Protein AF-A0AAI8V9E6-F1 (afdb_monomer_lite)

Foldseek 3Di:
DPPVLVVQLVVLCVVDPVSVVVPPWDKDWDDPNCCVPPVVVDPDDQATAIATDVVLVVDVVSVVSSLVSSQVSCVVVVHPSVRYDPCVPPLLNLLLVLLVCCQVPNDVVSLVSNLVSLVVVCVVPVDAAEPVNSQPRQPVVDNDGSNVSLVSSQVVNCVPPVWGSYFHWDQDPVVRFIWTAIPVRDIDTD

Sequence (190 aa):
MTQTAFSALDAKVSKSELLMSVAPLRLMCAGGCVAVMYMNVRGSTEDVDILVDPNVDTAPEYQTAFAQAIRAVSESQKLQTDWMNDELKGMEWSLECKLRRIESARRQLDIDDATALVHHNMQSTGQPLGVQYLQALNFNGFETPISRAIATVKRQYERQYGQVGIADIEWDEQARTYRYNALDGTVCYV

Radius of gyration: 20.01 Å; chains: 1; bounding box: 49×39×52 Å

Organism: NCBI:txid933095

Structure (mmCIF, N/CA/C/O backbone):
data_AF-A0AAI8V9E6-F1
#
_entry.id   AF-A0AAI8V9E6-F1
#
loop_
_atom_site.group_PDB
_atom_site.id
_atom_site.type_symbol
_atom_site.label_atom_id
_atom_site.label_alt_id
_atom_site.label_comp_id
_atom_site.label_asym_id
_atom_site.label_entity_id
_atom_site.label_seq_id
_atom_site.pdbx_PDB_ins_code
_atom_site.Cartn_x
_atom_site.Cartn_y
_atom_site.Cartn_z
_atom_site.occupancy
_atom_site.B_iso_or_equiv
_atom_site.auth_seq_id
_atom_site.auth_comp_id
_atom_site.auth_asym_id
_atom_site.auth_atom_id
_atom_site.pdbx_PDB_model_num
ATOM 1 N N . MET A 1 1 ? -5.564 -1.616 24.986 1.00 62.84 1 MET A N 1
ATOM 2 C CA . MET A 1 1 ? -5.734 -0.494 24.035 1.00 62.84 1 MET A CA 1
ATOM 3 C C . MET A 1 1 ? -7.048 -0.621 23.270 1.00 62.84 1 MET A C 1
ATOM 5 O O . MET A 1 1 ? -7.884 0.265 23.367 1.00 62.84 1 MET A O 1
ATOM 9 N N . THR A 1 2 ? -7.253 -1.737 22.572 1.00 66.94 2 THR A N 1
ATOM 10 C CA . THR A 1 2 ? -8.304 -1.948 21.564 1.00 66.94 2 THR A CA 1
ATOM 11 C C . THR A 1 2 ? -9.719 -1.550 21.988 1.00 66.94 2 THR A C 1
ATOM 13 O O . THR A 1 2 ? -10.312 -0.699 21.336 1.00 66.94 2 THR A O 1
ATOM 16 N N . GLN A 1 3 ? -10.267 -2.076 23.088 1.00 75.50 3 GLN A N 1
ATOM 17 C CA . GLN A 1 3 ? -11.685 -1.835 23.411 1.00 75.50 3 GLN A CA 1
ATOM 18 C C . GLN A 1 3 ? -12.013 -0.362 23.718 1.00 75.50 3 GLN A C 1
ATOM 20 O O . GLN A 1 3 ? -13.040 0.149 23.279 1.00 75.50 3 GLN A O 1
ATOM 25 N N . THR A 1 4 ? -11.120 0.353 24.405 1.00 86.00 4 THR A N 1
ATOM 26 C CA . THR A 1 4 ? -11.284 1.791 24.684 1.00 86.00 4 THR A CA 1
ATOM 27 C C . THR A 1 4 ? -11.149 2.639 23.417 1.00 86.00 4 THR A C 1
ATOM 29 O O . THR A 1 4 ? -11.846 3.646 23.274 1.00 86.00 4 THR A O 1
ATOM 32 N N . ALA A 1 5 ? -10.278 2.239 22.488 1.00 88.94 5 ALA A N 1
ATOM 33 C CA . ALA A 1 5 ? -10.080 2.940 21.223 1.00 88.94 5 ALA A CA 1
ATOM 34 C C . ALA A 1 5 ? -11.296 2.784 20.291 1.00 88.94 5 ALA A C 1
ATOM 36 O O . ALA A 1 5 ? -11.795 3.782 19.774 1.00 88.94 5 ALA A O 1
ATOM 37 N N . PHE A 1 6 ? -11.852 1.570 20.165 1.00 91.25 6 PHE A N 1
ATOM 38 C CA . PHE A 1 6 ? -13.070 1.327 19.380 1.00 91.25 6 PHE A CA 1
ATOM 39 C C . PHE A 1 6 ? -14.285 2.093 19.916 1.00 91.25 6 PHE A C 1
ATOM 41 O O . PHE A 1 6 ? -14.998 2.715 19.134 1.00 91.25 6 PHE A O 1
ATOM 48 N N . SER A 1 7 ? -14.492 2.132 21.237 1.00 93.06 7 SER A N 1
ATOM 49 C CA . SER A 1 7 ? -15.591 2.911 21.827 1.00 93.06 7 SER A CA 1
ATOM 50 C C . SER A 1 7 ? -15.455 4.414 21.567 1.00 93.06 7 SER A C 1
ATOM 52 O O . SER A 1 7 ? -16.447 5.108 21.355 1.00 93.06 7 SER A O 1
ATOM 54 N N . ALA A 1 8 ? -14.229 4.944 21.567 1.00 94.31 8 ALA A N 1
ATOM 55 C CA . ALA A 1 8 ? -14.014 6.344 21.216 1.00 94.31 8 ALA A CA 1
ATOM 56 C C . ALA A 1 8 ? -14.223 6.607 19.724 1.00 94.31 8 ALA A C 1
ATOM 5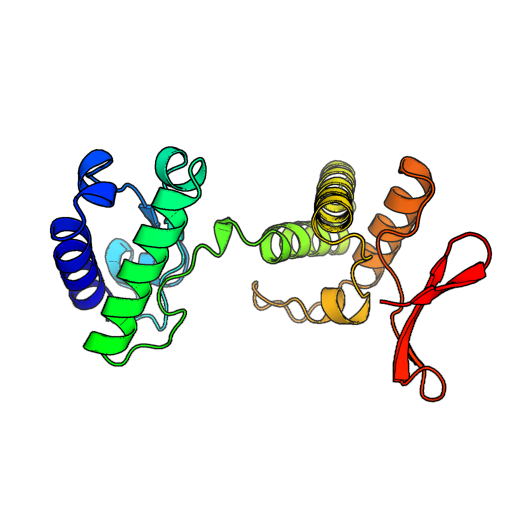8 O O . ALA A 1 8 ? -14.755 7.661 19.381 1.00 94.31 8 ALA A O 1
ATOM 59 N N . LEU A 1 9 ? -13.847 5.666 18.853 1.00 94.69 9 LEU A N 1
ATOM 60 C CA . LEU A 1 9 ? -14.119 5.761 17.422 1.00 94.69 9 LEU A CA 1
ATOM 61 C C . LEU A 1 9 ? -15.625 5.787 17.152 1.00 94.69 9 LEU A C 1
ATOM 63 O O . LEU A 1 9 ? -16.091 6.683 16.455 1.00 94.69 9 LEU A O 1
ATOM 67 N N . ASP A 1 10 ? -16.393 4.901 17.782 1.00 95.25 10 ASP A N 1
ATOM 68 C CA . ASP A 1 10 ? -17.858 4.886 17.702 1.00 95.25 10 ASP A CA 1
ATOM 69 C C . ASP A 1 10 ? -18.475 6.227 18.162 1.00 95.25 10 ASP A C 1
ATOM 71 O O . ASP A 1 10 ? -19.308 6.835 17.480 1.00 95.25 10 ASP A O 1
ATOM 75 N N . ALA A 1 11 ? -17.959 6.796 19.256 1.00 95.62 11 ALA A N 1
ATOM 76 C CA . ALA A 1 11 ? -18.363 8.116 19.744 1.00 95.62 11 ALA A CA 1
ATOM 77 C C . ALA A 1 11 ? -17.985 9.285 18.804 1.00 95.62 11 ALA A C 1
ATOM 79 O O . ALA A 1 11 ? -18.565 10.371 18.908 1.00 95.62 11 ALA A O 1
ATOM 80 N N . LYS A 1 12 ? -16.992 9.117 17.920 1.00 95.50 12 LYS A N 1
ATOM 81 C CA . LYS A 1 12 ? -16.647 10.099 16.876 1.00 95.50 12 LYS A CA 1
ATOM 82 C C . LYS A 1 12 ? -17.515 9.910 15.636 1.00 95.50 12 LYS A C 1
ATOM 84 O O . LYS A 1 12 ? -18.034 10.898 15.123 1.00 95.50 12 LYS A O 1
ATOM 89 N N . VAL A 1 13 ? -17.717 8.665 15.202 1.00 94.56 13 VAL A N 1
ATOM 90 C CA . VAL A 1 13 ? -18.578 8.300 14.066 1.00 94.56 13 VAL A CA 1
ATOM 91 C C . VAL A 1 13 ? -20.006 8.791 14.296 1.00 94.56 13 VAL A C 1
ATOM 93 O O . VAL A 1 13 ? -20.561 9.455 13.427 1.00 94.56 13 VAL A O 1
ATOM 96 N N . SER A 1 14 ? -20.551 8.590 15.498 1.00 95.44 14 SER A N 1
ATOM 97 C CA . SER A 1 14 ? -21.900 9.046 15.877 1.00 95.44 14 SER A CA 1
ATOM 98 C C . SER A 1 14 ? -22.123 10.561 15.805 1.00 95.44 14 SER A C 1
ATOM 100 O O . SER A 1 14 ? -23.266 11.010 15.793 1.00 95.44 14 SER A O 1
ATOM 102 N N . LYS A 1 15 ? -21.054 11.364 15.739 1.00 95.56 15 LYS A N 1
ATOM 103 C CA . LYS A 1 15 ? -21.123 12.828 15.595 1.00 95.56 15 LYS A CA 1
ATOM 104 C C . LYS A 1 15 ? -20.996 13.302 14.148 1.00 95.56 15 LYS A C 1
ATOM 106 O O . LYS A 1 15 ? -21.141 14.494 13.895 1.00 95.56 15 LYS A O 1
ATOM 111 N N . SER A 1 16 ? -20.689 12.404 13.216 1.00 95.19 16 SER A N 1
ATOM 112 C CA . SER A 1 16 ? -20.558 12.715 11.797 1.00 95.19 16 SER A CA 1
ATOM 113 C C . SER A 1 16 ? -21.848 12.348 11.076 1.00 95.19 16 SER A C 1
ATOM 115 O O . SER A 1 16 ? -22.127 11.168 10.883 1.00 95.19 16 SER A O 1
ATOM 117 N N . GLU A 1 17 ? -22.623 13.346 10.642 1.00 94.62 17 GLU A N 1
ATOM 118 C CA . GLU A 1 17 ? -23.831 13.110 9.832 1.00 94.62 17 GLU A CA 1
ATOM 119 C C . GLU A 1 17 ? -23.514 12.276 8.583 1.00 94.62 17 GLU A C 1
ATOM 121 O O . GLU A 1 17 ? -24.255 11.356 8.235 1.00 94.62 17 GLU A O 1
ATOM 126 N N . LEU A 1 18 ? -22.361 12.542 7.958 1.00 94.31 18 LEU A N 1
ATOM 127 C CA . LEU A 1 18 ? -21.908 11.831 6.770 1.00 94.31 18 LEU A CA 1
ATOM 128 C C . LEU A 1 18 ? -21.639 10.347 7.058 1.00 94.31 18 LEU A C 1
ATOM 130 O O . LEU A 1 18 ? -22.154 9.491 6.345 1.00 94.31 18 LEU A O 1
ATOM 134 N N . LEU A 1 19 ? -20.883 10.014 8.110 1.00 94.06 19 LEU A N 1
ATOM 135 C CA . LEU A 1 19 ? -20.609 8.608 8.446 1.00 94.06 19 LEU A CA 1
ATOM 136 C C . LEU A 1 19 ? -21.849 7.896 8.995 1.00 94.06 19 LEU A C 1
ATOM 138 O O . LEU A 1 19 ? -22.020 6.701 8.770 1.00 94.06 19 LEU A O 1
ATOM 142 N N . MET A 1 20 ? -22.744 8.626 9.662 1.00 95.00 20 MET A N 1
ATOM 143 C CA . MET A 1 20 ? -24.022 8.083 10.118 1.00 95.00 20 MET A CA 1
ATOM 144 C C . MET A 1 20 ? -24.949 7.697 8.963 1.00 95.00 20 MET A C 1
ATOM 146 O O . MET A 1 20 ? -25.749 6.779 9.130 1.00 95.00 20 MET A O 1
ATOM 150 N N . SER A 1 21 ? -24.809 8.315 7.784 1.00 94.00 21 SER A N 1
ATOM 151 C CA . SER A 1 21 ? -25.566 7.917 6.586 1.00 94.00 21 SER A CA 1
ATOM 152 C C . SER A 1 21 ? -25.228 6.506 6.082 1.00 94.00 21 SER A C 1
ATOM 154 O O . SER A 1 21 ? -26.046 5.887 5.404 1.00 94.00 21 SER A O 1
ATOM 156 N N . VAL A 1 22 ? -24.055 5.982 6.455 1.00 91.50 22 VAL A N 1
ATOM 157 C CA . VAL A 1 22 ? -23.558 4.644 6.090 1.00 91.50 22 VAL A CA 1
ATOM 158 C C . VAL A 1 22 ? -23.335 3.743 7.311 1.00 91.50 22 VAL A C 1
ATOM 160 O O . VAL A 1 22 ? -22.764 2.659 7.198 1.00 91.50 22 VAL A O 1
ATOM 163 N N . ALA A 1 23 ? -23.795 4.168 8.490 1.00 91.12 23 ALA A N 1
ATOM 164 C CA . ALA A 1 23 ? -23.703 3.374 9.706 1.00 91.12 23 ALA A CA 1
ATOM 165 C C . ALA A 1 23 ? -24.683 2.175 9.683 1.00 91.12 23 ALA A C 1
ATOM 167 O O . ALA A 1 23 ? -25.769 2.267 9.105 1.00 91.12 23 ALA A O 1
ATOM 168 N N . PRO A 1 24 ? -24.353 1.054 10.357 1.00 92.00 24 PRO A N 1
ATOM 169 C CA . PRO A 1 24 ? -23.097 0.794 11.063 1.00 92.00 24 PRO A CA 1
ATOM 170 C C . PRO A 1 24 ? -21.929 0.542 10.096 1.00 92.00 24 PRO A C 1
ATOM 172 O O . PRO A 1 24 ? -22.063 -0.234 9.150 1.00 92.00 24 PRO A O 1
ATOM 175 N N . LEU A 1 25 ? -20.769 1.150 10.378 1.00 90.00 25 LEU A N 1
ATOM 176 C CA . LEU A 1 25 ? -19.542 0.892 9.621 1.00 90.00 25 LEU A CA 1
ATOM 177 C C . LEU A 1 25 ? -19.072 -0.539 9.896 1.00 90.00 25 LEU A C 1
ATOM 179 O O . LEU A 1 25 ? -18.877 -0.922 11.052 1.00 90.00 25 LEU A O 1
ATOM 183 N N . ARG A 1 26 ? -18.880 -1.335 8.842 1.00 89.50 26 ARG A N 1
ATOM 184 C CA . ARG A 1 26 ? -18.353 -2.698 8.961 1.00 89.50 26 ARG A CA 1
ATOM 185 C C . ARG A 1 26 ? -16.860 -2.694 8.681 1.00 89.50 26 ARG A C 1
ATOM 187 O O . ARG A 1 26 ? -16.423 -2.233 7.636 1.00 89.50 26 ARG A O 1
ATOM 194 N N . LEU A 1 27 ? -16.083 -3.227 9.615 1.00 88.38 27 LEU A N 1
ATOM 195 C CA . LEU A 1 27 ? -14.635 -3.350 9.490 1.00 88.38 27 LEU A CA 1
ATOM 196 C C . LEU A 1 27 ? -14.254 -4.811 9.705 1.00 88.38 27 LEU A C 1
ATOM 198 O O . LEU A 1 27 ? -14.777 -5.460 10.614 1.00 88.38 27 LEU A O 1
ATOM 202 N N . MET A 1 28 ? -13.322 -5.319 8.907 1.00 87.25 28 MET A N 1
ATOM 203 C CA . MET A 1 28 ? -12.671 -6.595 9.190 1.00 87.25 28 MET A CA 1
ATOM 204 C C . MET A 1 28 ? -11.322 -6.310 9.836 1.00 87.25 28 MET A C 1
ATOM 206 O O . MET A 1 28 ? -10.448 -5.751 9.191 1.00 87.25 28 MET A O 1
ATOM 210 N N . CYS A 1 29 ? -11.158 -6.674 11.106 1.00 87.94 29 CYS A N 1
ATOM 211 C CA . CYS A 1 29 ? -9.870 -6.555 11.785 1.00 87.94 29 CYS A CA 1
ATOM 212 C C . CYS A 1 29 ? -8.960 -7.736 11.430 1.00 87.94 29 CYS A C 1
ATOM 214 O O . CYS A 1 29 ? -9.419 -8.881 11.383 1.00 87.94 29 CYS A O 1
ATOM 216 N N . ALA A 1 30 ? -7.673 -7.465 11.260 1.00 85.44 30 ALA A N 1
ATOM 217 C CA . ALA A 1 30 ? -6.624 -8.452 11.056 1.00 85.44 30 ALA A CA 1
ATOM 218 C C . ALA A 1 30 ? -5.507 -8.291 12.106 1.00 85.44 30 ALA A C 1
ATOM 220 O O . ALA A 1 30 ? -5.649 -7.550 13.081 1.00 85.44 30 ALA A O 1
ATOM 221 N N . GLY A 1 31 ? -4.441 -9.081 11.966 1.00 82.38 31 GLY A N 1
ATOM 222 C CA . GLY A 1 31 ? -3.219 -8.912 12.750 1.00 82.38 31 GLY A CA 1
ATOM 223 C C . GLY A 1 31 ? -3.391 -9.039 14.268 1.00 82.38 31 GLY A C 1
ATOM 224 O O . GLY A 1 31 ? -4.136 -9.884 14.787 1.00 82.38 31 GLY A O 1
ATOM 225 N N . GLY A 1 32 ? -2.659 -8.199 15.003 1.00 85.25 32 GLY A N 1
ATOM 226 C CA . GLY A 1 32 ? -2.571 -8.246 16.466 1.00 85.25 32 GLY A CA 1
ATOM 227 C C . GLY A 1 32 ? -3.909 -8.021 17.179 1.00 85.25 32 GLY A C 1
ATOM 228 O O . GLY A 1 32 ? -4.126 -8.545 18.277 1.00 85.25 32 GLY A O 1
ATOM 229 N N . CYS A 1 33 ? -4.831 -7.314 16.529 1.00 88.31 33 CYS A N 1
ATOM 230 C CA . CYS A 1 33 ? -6.193 -7.076 16.989 1.00 88.31 33 CYS A CA 1
ATOM 231 C C . CYS A 1 33 ? -6.969 -8.390 17.229 1.00 88.31 33 CYS A C 1
ATOM 233 O O . CYS A 1 33 ? -7.602 -8.564 18.277 1.00 88.31 33 CYS A O 1
ATOM 235 N N . VAL A 1 34 ? -6.837 -9.363 16.316 1.00 86.94 34 VAL A N 1
ATOM 236 C CA . VAL A 1 34 ? -7.463 -10.696 16.424 1.00 86.94 34 VAL A CA 1
ATOM 237 C C . VAL A 1 34 ? -6.860 -11.499 17.581 1.00 86.94 34 VAL A C 1
ATOM 239 O O . VAL A 1 34 ? -7.591 -12.137 18.345 1.00 86.94 34 VAL A O 1
ATOM 242 N N . ALA A 1 35 ? -5.535 -11.433 17.754 1.00 86.06 35 ALA A N 1
ATOM 243 C CA . ALA A 1 35 ? -4.831 -12.135 18.828 1.00 86.06 35 ALA A CA 1
ATOM 244 C C . ALA A 1 35 ? -5.275 -11.673 20.228 1.00 86.06 35 ALA A C 1
ATOM 246 O O . ALA A 1 35 ? -5.357 -12.488 21.148 1.00 86.06 35 ALA A O 1
ATOM 247 N N . VAL A 1 36 ? -5.582 -10.379 20.382 1.00 88.00 36 VAL A N 1
ATOM 248 C CA . VAL A 1 36 ? -6.063 -9.788 21.641 1.00 88.00 36 VAL A CA 1
ATOM 249 C C . VAL A 1 36 ? -7.546 -10.070 21.862 1.00 88.00 36 VAL A C 1
ATOM 251 O O . VAL A 1 36 ? -7.916 -10.581 22.912 1.00 88.00 36 VAL A O 1
ATOM 254 N N . MET A 1 37 ? -8.407 -9.732 20.895 1.00 85.56 37 MET A N 1
ATOM 255 C CA . MET A 1 37 ? -9.857 -9.733 21.124 1.00 85.56 37 MET A CA 1
ATOM 256 C C . MET A 1 37 ? -10.519 -11.099 20.947 1.00 85.56 37 MET A C 1
ATOM 258 O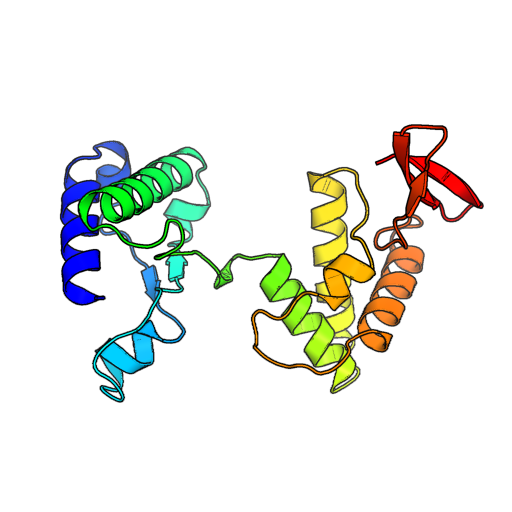 O . MET A 1 37 ? -11.487 -11.388 21.644 1.00 85.56 37 MET A O 1
ATOM 262 N N . TYR A 1 38 ? -10.030 -11.925 20.018 1.00 86.81 38 TYR A N 1
ATOM 263 C CA . TYR A 1 38 ? -10.667 -13.203 19.694 1.00 86.81 38 TYR A CA 1
ATOM 264 C C . TYR A 1 38 ? -9.924 -14.392 20.300 1.00 86.81 38 TYR A C 1
ATOM 266 O O . TYR A 1 38 ? -10.536 -15.262 20.913 1.00 86.81 38 TYR A O 1
ATOM 274 N N . MET A 1 39 ? -8.598 -14.428 20.149 1.00 88.19 39 MET A N 1
ATOM 275 C CA . MET A 1 39 ? -7.791 -15.561 20.620 1.00 88.19 39 MET A CA 1
ATOM 276 C C . MET A 1 39 ? -7.352 -15.424 22.084 1.00 88.19 39 MET A C 1
ATOM 278 O O . MET A 1 39 ? -6.929 -16.411 22.681 1.00 88.19 39 MET A O 1
ATOM 282 N N . ASN A 1 40 ? -7.441 -14.217 22.657 1.00 88.81 40 ASN A N 1
ATOM 283 C CA . ASN A 1 40 ? -7.031 -13.897 24.027 1.00 88.81 40 ASN A CA 1
ATOM 284 C C . ASN A 1 40 ? -5.595 -14.362 24.368 1.00 88.81 40 ASN A C 1
ATOM 286 O O . ASN A 1 40 ? -5.318 -14.833 25.469 1.00 88.81 40 ASN A O 1
ATOM 290 N N . VAL A 1 41 ? -4.674 -14.257 23.403 1.00 86.75 41 VAL A N 1
ATOM 291 C CA . VAL A 1 41 ? -3.276 -14.714 23.545 1.00 86.75 41 VAL A CA 1
ATOM 292 C C . VAL A 1 41 ? -2.437 -13.708 24.338 1.00 86.75 41 VAL A C 1
ATOM 294 O O . VAL A 1 41 ? -1.474 -14.080 25.006 1.00 86.75 41 VAL A O 1
ATOM 297 N N . ARG A 1 42 ? -2.792 -12.420 24.273 1.00 88.31 42 ARG A N 1
ATOM 298 C CA . ARG A 1 42 ? -2.121 -11.312 24.970 1.00 88.31 42 ARG A CA 1
ATOM 299 C C . ARG A 1 42 ? -3.107 -10.178 25.266 1.00 88.31 42 ARG A C 1
ATOM 301 O O . ARG A 1 42 ? -4.129 -10.065 24.600 1.00 88.31 42 ARG A O 1
ATOM 308 N N . GLY A 1 43 ? -2.782 -9.316 26.234 1.00 84.38 43 GLY A N 1
ATOM 309 C CA . GLY A 1 43 ? -3.683 -8.251 26.712 1.00 84.38 43 GLY A CA 1
ATOM 310 C C . GLY A 1 43 ? -3.706 -6.955 25.885 1.00 84.38 43 GLY A C 1
ATOM 311 O O . GLY A 1 43 ? -4.555 -6.093 26.116 1.00 84.38 43 GLY A O 1
ATOM 312 N N . SER A 1 44 ? -2.783 -6.777 24.935 1.00 85.81 44 SER A N 1
ATOM 313 C CA . SER A 1 44 ? -2.701 -5.564 24.112 1.00 85.81 44 SER A CA 1
ATOM 314 C C . SER A 1 44 ? -2.032 -5.801 22.757 1.00 85.81 44 SER A C 1
ATOM 316 O O . SER A 1 44 ? -1.309 -6.776 22.562 1.00 85.81 44 SER A O 1
ATOM 318 N N . THR A 1 45 ? -2.290 -4.879 21.832 1.00 85.00 45 THR A N 1
ATOM 319 C CA . THR A 1 45 ? -1.638 -4.718 20.526 1.00 85.00 45 THR A CA 1
ATOM 320 C C . THR A 1 45 ? -1.282 -3.238 20.371 1.00 85.00 45 THR A C 1
ATOM 322 O O . THR A 1 45 ? -1.866 -2.410 21.082 1.00 85.00 45 THR A O 1
ATOM 325 N N . GLU A 1 46 ? -0.297 -2.935 19.533 1.00 82.56 46 GLU A N 1
ATOM 326 C CA . GLU A 1 46 ? 0.206 -1.570 19.322 1.00 82.56 46 GLU A CA 1
ATOM 327 C C . GLU A 1 46 ? -0.694 -0.785 18.358 1.00 82.56 46 GLU A C 1
ATOM 329 O O . GLU A 1 46 ? -0.960 0.393 18.585 1.00 82.56 46 GLU A O 1
ATOM 334 N N . ASP A 1 47 ? -1.253 -1.484 17.376 1.00 85.44 47 ASP A N 1
ATOM 335 C CA . ASP A 1 47 ? -2.074 -0.989 16.277 1.00 85.44 47 ASP A CA 1
ATOM 336 C C . ASP A 1 47 ? -3.225 -1.956 15.927 1.00 85.44 47 ASP A C 1
ATOM 338 O O . ASP A 1 47 ? -3.387 -3.042 16.509 1.00 85.44 47 ASP A O 1
ATOM 342 N N . VAL A 1 48 ? -4.090 -1.503 15.019 1.00 88.38 48 VAL A N 1
ATOM 343 C CA . VAL A 1 48 ? -5.274 -2.204 14.530 1.00 88.38 48 VAL A CA 1
ATOM 344 C C . VAL A 1 48 ? -5.322 -2.152 13.006 1.00 88.38 48 VAL A C 1
ATOM 346 O O . VAL A 1 48 ? -5.744 -1.154 12.419 1.00 88.38 48 VAL A O 1
ATOM 349 N N . ASP A 1 49 ? -5.011 -3.282 12.390 1.00 86.50 49 ASP A N 1
ATOM 350 C CA . ASP A 1 49 ? -5.099 -3.447 10.941 1.00 86.50 49 ASP A CA 1
ATOM 351 C C . ASP A 1 49 ? -6.542 -3.767 10.566 1.00 86.50 49 ASP A C 1
ATOM 353 O O . ASP A 1 49 ? -7.165 -4.683 11.128 1.00 86.50 49 ASP A O 1
ATOM 357 N N . ILE A 1 50 ? -7.097 -3.005 9.631 1.00 88.06 50 ILE A N 1
ATOM 358 C CA . ILE A 1 50 ? -8.471 -3.171 9.167 1.00 88.06 50 ILE A CA 1
ATOM 359 C C . ILE A 1 50 ? -8.539 -3.355 7.654 1.00 88.06 50 ILE A C 1
ATOM 361 O O . ILE A 1 50 ? -7.642 -2.970 6.918 1.00 88.06 50 ILE A O 1
ATOM 365 N N . LEU A 1 51 ? -9.646 -3.933 7.200 1.00 86.00 51 LEU A N 1
ATOM 366 C CA . LEU A 1 51 ? -10.194 -3.728 5.867 1.00 86.00 51 LEU A CA 1
ATOM 367 C C . LEU A 1 51 ? -11.530 -3.009 6.035 1.00 86.00 51 LEU A C 1
ATOM 369 O O . LEU A 1 51 ? -12.433 -3.511 6.719 1.00 86.00 51 LEU A O 1
ATOM 373 N N . VAL A 1 52 ? -11.635 -1.821 5.448 1.00 84.56 52 VAL A N 1
ATOM 374 C CA . VAL A 1 52 ? -12.839 -0.983 5.531 1.00 84.56 52 VAL A CA 1
ATOM 375 C C . VAL A 1 52 ? -13.940 -1.504 4.597 1.00 84.56 52 VAL A C 1
ATOM 377 O O . VAL A 1 52 ? -13.646 -2.039 3.528 1.00 84.56 52 VAL A O 1
ATOM 380 N N . ASP A 1 53 ? -15.210 -1.329 4.988 1.00 82.19 53 ASP A N 1
ATOM 381 C CA . ASP A 1 53 ? -16.393 -1.627 4.164 1.00 82.19 53 ASP A CA 1
ATOM 382 C C . ASP A 1 53 ? -16.224 -1.079 2.731 1.00 82.19 53 ASP A C 1
ATOM 384 O O . ASP A 1 53 ? -15.965 0.120 2.577 1.00 82.19 53 ASP A O 1
ATOM 388 N N . PRO A 1 54 ? -16.414 -1.898 1.679 1.00 79.06 54 PRO A N 1
ATOM 389 C CA . PRO A 1 54 ? -16.330 -1.434 0.299 1.00 79.06 54 PRO A CA 1
ATOM 390 C C . PRO A 1 54 ? -17.206 -0.213 0.001 1.00 79.06 54 PRO A C 1
ATOM 392 O O . PRO A 1 54 ? -16.803 0.630 -0.785 1.00 79.06 54 PRO A O 1
ATOM 395 N N . ASN A 1 55 ? -18.364 -0.056 0.650 1.00 78.69 55 ASN A N 1
ATOM 396 C CA . ASN A 1 55 ? -19.228 1.109 0.427 1.00 78.69 55 ASN A CA 1
ATOM 397 C C . ASN A 1 55 ? -18.609 2.411 0.960 1.00 78.69 55 ASN A C 1
ATOM 399 O O . ASN A 1 55 ? -18.792 3.473 0.369 1.00 78.69 55 ASN A O 1
ATOM 403 N N . VAL A 1 56 ? -17.859 2.326 2.062 1.00 83.56 56 VAL A N 1
ATOM 404 C CA . VAL A 1 56 ? -17.079 3.446 2.613 1.00 83.56 56 VAL A CA 1
ATOM 405 C C . VAL A 1 56 ? -15.841 3.679 1.751 1.00 83.56 56 VAL A C 1
ATOM 407 O O . VAL A 1 56 ? -15.450 4.819 1.530 1.00 83.56 56 VAL A O 1
ATOM 410 N N . ASP A 1 57 ? -15.247 2.603 1.234 1.00 79.06 57 ASP A N 1
ATOM 411 C CA . ASP A 1 57 ? -14.074 2.675 0.372 1.00 79.06 57 ASP A CA 1
ATOM 412 C C . ASP A 1 57 ? -14.354 3.282 -1.005 1.00 79.06 57 ASP A C 1
ATOM 414 O O . ASP A 1 57 ? -13.518 3.978 -1.562 1.00 79.06 57 ASP A O 1
ATOM 418 N N . THR A 1 58 ? -15.531 3.047 -1.575 1.00 75.75 58 THR A N 1
ATOM 419 C CA . THR A 1 58 ? -15.840 3.513 -2.934 1.00 75.75 58 THR A CA 1
ATOM 420 C C . THR A 1 58 ? -16.102 5.017 -3.040 1.00 75.75 58 THR A C 1
ATOM 422 O O . THR A 1 58 ? -16.181 5.527 -4.156 1.00 75.75 58 THR A O 1
ATOM 425 N N . ALA A 1 59 ? -16.237 5.732 -1.916 1.00 85.56 59 ALA A N 1
ATOM 426 C CA . ALA A 1 59 ? -16.552 7.160 -1.894 1.00 85.56 59 ALA A CA 1
ATOM 427 C C . ALA A 1 59 ? -15.475 7.964 -1.130 1.00 85.56 59 ALA A C 1
ATOM 429 O O . ALA A 1 59 ? -15.337 7.803 0.091 1.00 85.56 59 ALA A O 1
ATOM 430 N N . PRO A 1 60 ? -14.727 8.860 -1.807 1.00 84.81 60 PRO A N 1
ATOM 431 C CA . PRO A 1 60 ? -13.645 9.638 -1.193 1.00 84.81 60 PRO A CA 1
ATOM 432 C C . PRO A 1 60 ? -14.066 10.459 0.035 1.00 84.81 60 PRO A C 1
ATOM 434 O O . PRO A 1 60 ? -13.288 10.646 0.974 1.00 84.81 60 PRO A O 1
ATOM 437 N N . GLU A 1 61 ? -15.302 10.950 0.061 1.00 90.50 61 GLU A N 1
ATOM 438 C CA . GLU A 1 61 ? -15.870 11.703 1.176 1.00 90.50 61 GLU A CA 1
ATOM 439 C C . GLU A 1 61 ? -16.031 10.845 2.440 1.00 90.50 61 GLU A C 1
ATOM 441 O O . GLU A 1 61 ? -15.724 11.313 3.542 1.00 90.50 61 GLU A O 1
ATOM 446 N N . TYR A 1 62 ? -16.430 9.576 2.296 1.00 91.94 62 TYR A N 1
ATOM 447 C CA . TYR A 1 62 ? -16.542 8.642 3.415 1.00 91.94 62 TYR A CA 1
ATOM 448 C C . TYR A 1 62 ? -15.164 8.227 3.920 1.00 91.94 62 TYR A C 1
ATOM 450 O O . TYR A 1 62 ? -14.939 8.251 5.131 1.00 91.94 62 TYR A O 1
ATOM 458 N N . GLN A 1 63 ? -14.220 7.944 3.016 1.00 86.62 63 GLN A N 1
ATOM 459 C CA . GLN A 1 63 ? -12.823 7.687 3.378 1.00 86.62 63 GLN A CA 1
ATOM 460 C C . GLN A 1 63 ? -12.228 8.856 4.177 1.00 86.62 63 GLN A C 1
ATOM 462 O O . GLN A 1 63 ? -11.660 8.656 5.252 1.00 86.62 63 GLN A O 1
ATOM 467 N N . THR A 1 64 ? -12.412 10.087 3.690 1.00 89.50 64 THR A N 1
ATOM 468 C CA . THR A 1 64 ? -11.889 11.301 4.331 1.00 89.50 64 THR A CA 1
ATOM 469 C C . THR A 1 64 ? -12.485 11.493 5.722 1.00 89.50 64 THR A C 1
ATOM 471 O O . THR A 1 64 ? -11.751 11.709 6.689 1.00 89.50 64 THR A O 1
ATOM 474 N N . ALA A 1 65 ? -13.809 11.381 5.855 1.00 93.50 65 ALA A N 1
ATOM 475 C CA . ALA A 1 65 ? -14.474 11.528 7.145 1.00 93.50 65 ALA A CA 1
ATOM 476 C C . ALA A 1 65 ? -14.076 10.419 8.131 1.00 93.50 65 ALA A C 1
ATOM 478 O O . ALA A 1 65 ? -13.901 10.682 9.323 1.00 93.50 65 ALA A O 1
ATOM 479 N N . PHE A 1 66 ? -13.890 9.188 7.651 1.00 92.94 66 PHE A N 1
ATOM 480 C CA . PHE A 1 66 ? -13.475 8.072 8.493 1.00 92.94 66 PHE A CA 1
ATOM 481 C C . PHE A 1 66 ? -12.021 8.223 8.965 1.00 92.94 66 PHE A C 1
ATOM 483 O O . PHE A 1 66 ? -11.750 8.093 10.160 1.00 92.94 66 PHE A O 1
ATOM 490 N N . ALA A 1 67 ? -11.105 8.623 8.079 1.00 90.44 67 ALA A N 1
ATOM 491 C CA . ALA A 1 67 ? -9.723 8.943 8.436 1.00 90.44 67 ALA A CA 1
ATOM 492 C C . ALA A 1 67 ? -9.640 10.087 9.465 1.00 90.44 67 ALA A C 1
ATOM 494 O O . ALA A 1 67 ? -8.863 10.025 10.420 1.00 90.44 67 ALA A O 1
ATOM 495 N N . GLN A 1 68 ? -10.486 11.115 9.331 1.00 92.88 68 GLN A N 1
ATOM 496 C CA . GLN A 1 68 ? -10.598 12.190 10.323 1.00 92.88 68 GLN A CA 1
ATOM 497 C C . GLN A 1 68 ? -11.088 11.676 11.684 1.00 92.88 68 GLN A C 1
ATOM 499 O O . GLN A 1 68 ? -10.571 12.103 12.718 1.00 92.88 68 GLN A O 1
ATOM 504 N N . ALA A 1 69 ? -12.049 10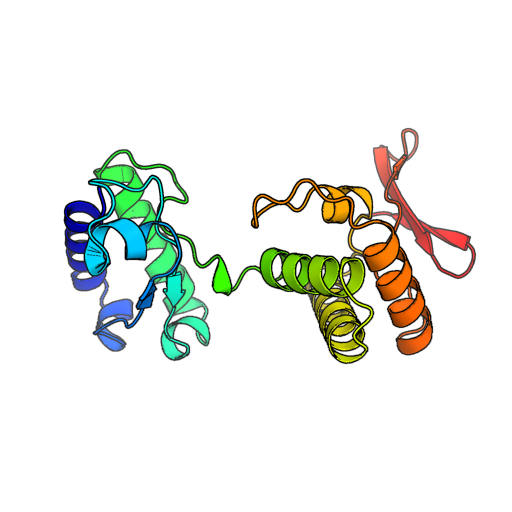.747 11.708 1.00 94.69 69 ALA A N 1
ATOM 505 C CA . ALA A 1 69 ? -12.518 10.132 12.947 1.00 94.69 69 ALA A CA 1
ATOM 506 C C . ALA A 1 69 ? -11.403 9.324 13.637 1.00 94.69 69 ALA A C 1
ATOM 508 O O . ALA A 1 69 ? -11.189 9.500 14.839 1.00 94.69 69 ALA A O 1
ATOM 509 N N . ILE A 1 70 ? -10.645 8.518 12.883 1.00 92.94 70 ILE A N 1
ATOM 510 C CA . ILE A 1 70 ? -9.477 7.765 13.377 1.00 92.94 70 ILE A CA 1
ATOM 511 C C . ILE A 1 70 ? -8.427 8.711 13.974 1.00 92.94 70 ILE A C 1
ATOM 513 O O . ILE A 1 70 ? -7.960 8.500 15.100 1.00 92.94 70 ILE A O 1
ATOM 517 N N . ARG A 1 71 ? -8.098 9.796 13.264 1.00 92.81 71 ARG A N 1
ATOM 518 C CA . ARG A 1 71 ? -7.146 10.811 13.731 1.00 92.81 71 ARG A CA 1
ATOM 519 C C . ARG A 1 71 ? -7.626 11.507 15.005 1.00 92.81 71 ARG A C 1
ATOM 521 O O . ARG A 1 71 ? -6.854 11.678 15.944 1.00 92.81 71 ARG A O 1
ATOM 528 N N . ALA A 1 72 ? -8.913 11.840 15.090 1.00 94.00 72 ALA A N 1
ATOM 529 C CA . ALA A 1 72 ? -9.487 12.457 16.281 1.00 94.00 72 ALA A CA 1
ATOM 530 C C . ALA A 1 72 ? -9.440 11.532 17.513 1.00 94.00 72 ALA A C 1
ATOM 532 O O . ALA A 1 72 ? -9.367 12.023 18.644 1.00 94.00 72 ALA A O 1
ATOM 533 N N . VAL A 1 73 ? -9.497 10.207 17.325 1.00 94.69 73 VAL A N 1
ATOM 534 C CA . VAL A 1 73 ? -9.270 9.236 18.408 1.00 94.69 73 VAL A CA 1
ATOM 535 C C . VAL A 1 73 ? -7.805 9.233 18.822 1.00 94.69 73 VAL A C 1
ATOM 537 O O . VAL A 1 73 ? -7.543 9.358 20.020 1.00 94.69 73 VAL A O 1
ATOM 540 N N . SER A 1 74 ? -6.883 9.173 17.852 1.00 92.31 74 SER A N 1
ATOM 541 C CA . SER A 1 74 ? -5.433 9.228 18.085 1.00 92.31 74 SER A CA 1
ATOM 542 C C . SER A 1 74 ? -5.053 10.418 18.970 1.00 92.31 74 SER A C 1
ATOM 544 O O . SER A 1 74 ? -4.478 10.237 20.044 1.00 92.31 74 SER A O 1
ATOM 546 N N . GLU A 1 75 ? -5.508 11.619 18.602 1.00 92.06 75 GLU A N 1
ATOM 547 C CA . GLU A 1 75 ? -5.274 12.853 19.357 1.00 92.06 75 GLU A CA 1
ATOM 548 C C . GLU A 1 75 ? -5.896 12.800 20.765 1.00 92.06 75 GLU A C 1
ATOM 550 O O . GLU A 1 75 ? -5.264 13.193 21.746 1.00 92.06 75 GLU A O 1
ATOM 555 N N . SER A 1 76 ? -7.120 12.274 20.894 1.00 91.81 76 SER A N 1
ATOM 556 C CA . SER A 1 76 ? -7.826 12.221 22.184 1.00 91.81 76 SER A CA 1
ATOM 557 C C . SER A 1 76 ? -7.255 11.201 23.173 1.00 91.81 76 SER A C 1
ATOM 559 O O . SER A 1 76 ? -7.356 11.402 24.383 1.00 91.81 76 SER A O 1
ATOM 561 N N . GLN A 1 77 ? -6.665 10.113 22.673 1.00 90.81 77 GLN A N 1
ATOM 562 C CA . GLN A 1 77 ? -6.149 9.008 23.485 1.00 90.81 77 GLN A CA 1
ATOM 563 C C . GLN A 1 77 ? -4.619 8.940 23.522 1.00 90.81 77 GLN A C 1
ATOM 565 O O . GLN A 1 77 ? -4.076 8.074 24.206 1.00 90.81 77 GLN A O 1
ATOM 570 N N . LYS A 1 78 ? -3.924 9.868 22.847 1.00 89.44 78 LYS A N 1
ATOM 571 C CA . LYS A 1 78 ? -2.458 9.887 22.703 1.00 89.44 78 LYS A CA 1
ATOM 572 C C . LYS A 1 78 ? -1.913 8.587 22.095 1.00 89.44 78 LYS A C 1
ATOM 574 O O . LYS A 1 78 ? -0.905 8.058 22.559 1.00 89.44 78 LYS A O 1
ATOM 579 N N . LEU A 1 79 ? -2.612 8.060 21.092 1.00 86.81 79 LEU A N 1
ATOM 580 C CA . LEU A 1 79 ? -2.149 6.907 20.318 1.00 86.81 79 LEU A CA 1
ATOM 581 C C . LEU A 1 79 ? -1.211 7.377 19.201 1.00 86.81 79 LEU A C 1
ATOM 583 O O . LEU A 1 79 ? -1.126 8.572 18.915 1.00 86.81 79 LEU A O 1
ATOM 587 N N . GLN A 1 80 ? -0.522 6.440 18.552 1.00 83.00 80 GLN A N 1
ATOM 588 C CA . GLN A 1 80 ? 0.190 6.744 17.311 1.00 83.00 80 GLN A CA 1
ATOM 589 C C . GLN A 1 80 ? -0.806 7.190 16.227 1.00 83.00 80 GLN A C 1
ATOM 591 O O . GLN A 1 80 ? -2.011 6.930 16.318 1.00 83.00 80 GLN A O 1
ATOM 596 N N . THR A 1 81 ? -0.343 7.946 15.236 1.00 81.81 81 THR A N 1
ATOM 597 C CA . THR A 1 81 ? -1.217 8.530 14.200 1.00 81.81 81 THR A CA 1
ATOM 598 C C . THR A 1 81 ? -1.854 7.479 13.292 1.00 81.81 81 THR A C 1
ATOM 600 O O . THR A 1 81 ? -2.926 7.710 12.743 1.00 81.81 81 THR A O 1
ATOM 603 N N . ASP A 1 82 ? -1.209 6.329 13.192 1.00 81.06 82 ASP A N 1
ATOM 604 C CA . ASP A 1 82 ? -1.500 5.148 12.384 1.00 81.06 82 ASP A CA 1
ATOM 605 C C . ASP A 1 82 ? -1.990 3.956 13.226 1.00 81.06 82 ASP A C 1
ATOM 607 O O . ASP A 1 82 ? -2.038 2.829 12.742 1.00 81.06 82 ASP A O 1
ATOM 611 N N . TRP A 1 83 ? -2.437 4.205 14.466 1.00 88.38 83 TRP A N 1
ATOM 612 C CA . TRP A 1 83 ? -2.966 3.176 15.379 1.00 88.38 83 TRP A CA 1
ATOM 613 C C . TRP A 1 83 ? -4.108 2.332 14.792 1.00 88.38 83 TRP A C 1
ATOM 615 O O . TRP A 1 83 ? -4.401 1.258 15.310 1.00 88.38 83 TRP A O 1
ATOM 625 N N . MET A 1 84 ? -4.794 2.842 13.768 1.00 88.62 84 MET A N 1
ATOM 626 C CA . MET A 1 84 ? -5.754 2.101 12.965 1.00 88.62 84 MET A CA 1
ATOM 627 C C . MET A 1 84 ? -5.508 2.432 11.501 1.00 88.62 84 MET A C 1
ATOM 629 O O . MET A 1 84 ? -5.653 3.586 11.090 1.00 88.62 84 MET A O 1
ATOM 633 N N . ASN A 1 85 ? -5.143 1.419 10.729 1.00 82.00 85 ASN A N 1
ATOM 634 C CA . ASN A 1 85 ? -4.712 1.573 9.351 1.00 82.00 85 ASN A CA 1
ATOM 635 C C . ASN A 1 85 ? -5.409 0.527 8.464 1.00 82.00 85 ASN A C 1
ATOM 637 O O . ASN A 1 85 ? -5.737 -0.574 8.905 1.00 82.00 85 ASN A O 1
ATOM 641 N N . ASP A 1 86 ? -5.683 0.889 7.213 1.00 77.12 86 ASP A N 1
ATOM 642 C CA . ASP A 1 86 ? -6.235 -0.038 6.222 1.00 77.12 86 ASP A CA 1
ATOM 643 C C . ASP A 1 86 ? -5.087 -0.779 5.518 1.00 77.12 86 ASP A C 1
ATOM 645 O O . ASP A 1 86 ? -4.906 -0.660 4.305 1.00 77.12 86 ASP A O 1
ATOM 649 N N . GLU A 1 87 ? -4.236 -1.477 6.285 1.00 63.09 87 GLU A N 1
ATOM 650 C CA . GLU A 1 87 ? -3.052 -2.176 5.754 1.00 63.09 87 GLU A CA 1
ATOM 651 C C . GLU A 1 87 ? -3.418 -3.168 4.648 1.00 63.09 87 GLU A C 1
ATOM 653 O O . GLU A 1 87 ? -2.659 -3.376 3.700 1.00 63.09 87 GLU A O 1
ATOM 658 N N . LEU A 1 88 ? -4.626 -3.736 4.722 1.00 54.91 88 LEU A N 1
ATOM 659 C CA . LEU A 1 88 ? -5.138 -4.671 3.727 1.00 54.91 88 LEU A CA 1
ATOM 660 C C . LEU A 1 88 ? -5.417 -4.004 2.369 1.00 54.91 88 LEU A C 1
ATOM 662 O O . LEU A 1 88 ? -5.453 -4.708 1.356 1.00 54.91 88 LEU A O 1
ATOM 666 N N . LYS A 1 89 ? -5.545 -2.670 2.318 1.00 61.72 89 LYS A N 1
ATOM 667 C CA . LYS A 1 89 ? -5.582 -1.876 1.079 1.00 61.72 89 LYS A CA 1
ATOM 668 C C . LYS A 1 89 ? -4.241 -1.332 0.629 1.00 61.72 89 LYS A C 1
ATOM 670 O O . LYS A 1 89 ? -4.176 -0.787 -0.474 1.00 61.72 89 LYS A O 1
ATOM 675 N N . GLY A 1 90 ? -3.176 -1.473 1.415 1.00 69.50 90 GLY A N 1
ATOM 676 C CA . GLY A 1 90 ? -1.850 -1.059 0.983 1.00 69.50 90 GLY A CA 1
ATOM 677 C C . GLY A 1 90 ? -1.511 -1.759 -0.332 1.00 69.50 90 GLY A C 1
ATOM 678 O O . GLY A 1 90 ? -1.229 -2.958 -0.352 1.00 69.50 90 GLY A O 1
ATOM 679 N N . MET A 1 91 ? -1.536 -1.032 -1.454 1.00 73.69 91 MET A N 1
ATOM 680 C CA . MET A 1 91 ? -1.021 -1.555 -2.723 1.00 73.69 91 MET A CA 1
ATOM 681 C C . MET A 1 91 ? 0.408 -2.067 -2.539 1.00 73.69 91 MET A C 1
ATOM 683 O O . MET A 1 91 ? 0.794 -3.060 -3.145 1.00 73.69 91 MET A O 1
ATOM 687 N N . GLU A 1 92 ? 1.151 -1.404 -1.657 1.00 82.62 92 GLU A N 1
ATOM 688 C CA . GLU A 1 92 ? 2.495 -1.742 -1.213 1.00 82.62 92 GLU A CA 1
ATOM 689 C C . GLU A 1 92 ? 2.522 -3.089 -0.473 1.00 82.62 92 GLU A C 1
ATOM 691 O O . GLU A 1 92 ? 3.291 -3.965 -0.861 1.00 82.62 92 GLU A O 1
ATOM 696 N N . TRP A 1 93 ? 1.621 -3.320 0.494 1.00 83.19 93 TRP A N 1
ATOM 697 C CA . TRP A 1 93 ? 1.454 -4.618 1.167 1.00 83.19 93 TRP A CA 1
ATOM 698 C C . TRP A 1 93 ? 1.109 -5.732 0.174 1.00 83.19 93 TRP A C 1
ATOM 700 O O . TRP A 1 93 ? 1.728 -6.801 0.160 1.00 83.19 93 TRP A O 1
ATOM 710 N N . SER A 1 94 ? 0.118 -5.483 -0.688 1.00 85.44 94 SER A N 1
ATOM 711 C CA . SER A 1 94 ? -0.315 -6.445 -1.702 1.00 85.44 94 SER A CA 1
ATOM 712 C C . SER A 1 94 ? 0.834 -6.787 -2.645 1.00 85.44 94 SER A C 1
ATOM 714 O O . SER A 1 94 ? 1.095 -7.966 -2.889 1.00 85.44 94 SER A O 1
ATOM 716 N N . LEU A 1 95 ? 1.563 -5.777 -3.121 1.00 90.50 95 LEU A N 1
ATOM 717 C CA . LEU A 1 95 ? 2.726 -5.948 -3.979 1.00 90.50 95 LEU A CA 1
ATOM 718 C C . LEU A 1 95 ? 3.839 -6.714 -3.257 1.00 90.50 95 LEU A C 1
ATOM 720 O O . LEU A 1 95 ? 4.361 -7.673 -3.823 1.00 90.50 95 LEU A O 1
ATOM 724 N N . GLU A 1 96 ? 4.149 -6.378 -2.002 1.00 90.94 96 GLU A N 1
ATOM 725 C CA . GLU A 1 96 ? 5.122 -7.104 -1.180 1.00 90.94 96 GLU A CA 1
ATOM 726 C C . GLU A 1 96 ? 4.743 -8.585 -1.065 1.00 90.94 96 GLU A C 1
ATOM 728 O O . GLU A 1 96 ? 5.560 -9.464 -1.348 1.00 90.94 96 GLU A O 1
ATOM 733 N N . CYS A 1 97 ? 3.489 -8.887 -0.723 1.00 88.38 97 CYS A N 1
ATOM 734 C CA . CYS A 1 97 ? 2.981 -10.254 -0.639 1.00 88.38 97 CYS A CA 1
ATOM 735 C C . CYS A 1 97 ? 3.185 -11.029 -1.946 1.00 88.38 97 CYS A C 1
ATOM 737 O O . CYS A 1 97 ? 3.607 -12.190 -1.916 1.00 88.38 97 CYS A O 1
ATOM 739 N N . LYS A 1 98 ? 2.903 -10.408 -3.099 1.00 91.69 98 LYS A N 1
ATOM 740 C CA . LYS A 1 98 ? 3.134 -11.035 -4.409 1.00 91.69 98 LYS A CA 1
ATOM 741 C C . LYS A 1 98 ? 4.617 -11.250 -4.664 1.00 91.69 98 LYS A C 1
ATOM 743 O O . LYS A 1 98 ? 5.006 -12.363 -5.011 1.00 91.69 98 LYS A O 1
ATOM 748 N N . LEU A 1 99 ? 5.458 -10.249 -4.413 1.00 93.62 99 LEU A N 1
ATOM 749 C CA . LEU A 1 99 ? 6.905 -10.356 -4.592 1.00 93.62 99 LEU A CA 1
ATOM 750 C C . LEU A 1 99 ? 7.504 -11.469 -3.721 1.00 93.62 99 LEU A C 1
ATOM 752 O O . LEU A 1 99 ? 8.263 -12.295 -4.225 1.00 93.62 99 LEU A O 1
ATOM 756 N N . ARG A 1 100 ? 7.098 -11.589 -2.454 1.00 90.88 100 ARG A N 1
ATOM 757 C CA . ARG A 1 100 ? 7.539 -12.681 -1.568 1.00 90.88 100 ARG A CA 1
ATOM 758 C C . ARG A 1 100 ? 7.075 -14.055 -2.037 1.00 90.88 100 ARG A C 1
ATOM 760 O O . ARG A 1 100 ? 7.820 -15.034 -1.944 1.00 90.88 100 ARG A O 1
ATOM 767 N N . ARG A 1 101 ? 5.855 -14.154 -2.566 1.00 88.62 101 ARG A N 1
ATOM 768 C CA . ARG A 1 101 ? 5.355 -15.405 -3.151 1.00 88.62 101 ARG A CA 1
ATOM 769 C C . ARG A 1 101 ? 6.140 -15.784 -4.396 1.00 88.62 101 ARG A C 1
ATOM 771 O O . ARG A 1 101 ? 6.562 -16.926 -4.471 1.00 88.62 101 ARG A O 1
ATOM 778 N N . ILE A 1 102 ? 6.426 -14.841 -5.295 1.00 93.31 102 ILE A N 1
ATOM 779 C CA . ILE A 1 102 ? 7.281 -15.065 -6.475 1.00 93.31 102 ILE A CA 1
ATOM 780 C C . ILE A 1 102 ? 8.688 -15.508 -6.053 1.00 93.31 102 ILE A C 1
ATOM 782 O O . ILE A 1 102 ? 9.276 -16.394 -6.680 1.00 93.31 102 ILE A O 1
ATOM 786 N N . GLU A 1 103 ? 9.230 -14.897 -4.995 1.00 92.06 103 GLU A N 1
ATOM 787 C CA . GLU A 1 103 ? 10.559 -15.212 -4.478 1.00 92.06 103 GLU A CA 1
ATOM 788 C C . GLU A 1 103 ? 10.622 -16.610 -3.854 1.00 92.06 103 GLU A C 1
ATOM 790 O O . GLU A 1 103 ? 11.586 -17.335 -4.069 1.00 92.06 103 GLU A O 1
ATOM 795 N N . SER A 1 104 ? 9.590 -17.035 -3.131 1.00 87.69 104 SER A N 1
ATOM 796 C CA . SER A 1 104 ? 9.530 -18.389 -2.563 1.00 87.69 104 SER A CA 1
ATOM 797 C C . SER A 1 104 ? 9.183 -19.456 -3.608 1.00 87.69 104 SER A C 1
ATOM 799 O O . SER A 1 104 ? 9.770 -20.538 -3.610 1.00 87.69 104 SER A O 1
ATOM 801 N N . ALA A 1 105 ? 8.272 -19.156 -4.534 1.00 84.81 105 ALA A N 1
ATOM 802 C CA . ALA A 1 105 ? 7.836 -20.052 -5.596 1.00 84.81 105 ALA A CA 1
ATOM 803 C C . ALA A 1 105 ? 7.408 -19.262 -6.842 1.00 84.81 105 ALA A C 1
ATOM 805 O O . ALA A 1 105 ? 6.529 -18.406 -6.801 1.00 84.81 105 ALA A O 1
ATOM 806 N N . ARG A 1 106 ? 7.973 -19.595 -8.006 1.00 73.69 106 ARG A N 1
ATOM 807 C CA . ARG A 1 106 ? 7.619 -18.933 -9.272 1.00 73.69 106 ARG A CA 1
ATOM 808 C C . ARG A 1 106 ? 6.195 -19.286 -9.709 1.00 73.69 106 ARG A C 1
ATOM 810 O O . ARG A 1 106 ? 5.983 -20.271 -10.412 1.00 73.69 106 ARG A O 1
ATOM 817 N N . ARG A 1 107 ? 5.228 -18.462 -9.314 1.00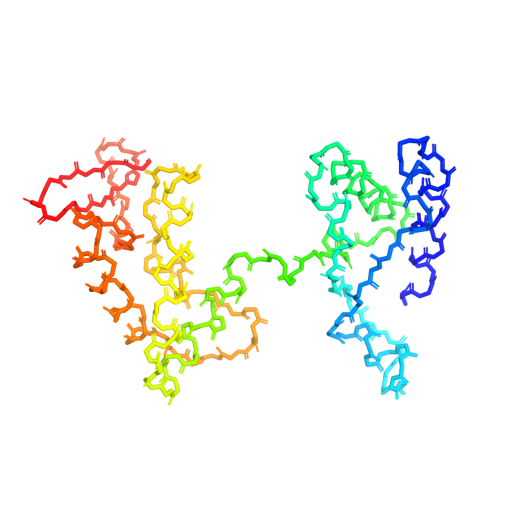 82.31 107 ARG A N 1
ATOM 818 C CA . ARG A 1 107 ? 3.815 -18.568 -9.690 1.00 82.31 107 ARG A CA 1
ATOM 819 C C . ARG A 1 107 ? 3.475 -17.478 -10.700 1.00 82.31 107 ARG A C 1
ATOM 821 O O . ARG A 1 107 ? 3.550 -16.303 -10.364 1.00 82.31 107 ARG A O 1
ATOM 828 N N . GLN A 1 108 ? 3.078 -17.867 -11.915 1.00 89.62 108 GLN A N 1
ATOM 829 C CA . GLN A 1 108 ? 2.745 -16.909 -12.979 1.00 89.62 108 GLN A CA 1
ATOM 830 C C . GLN A 1 108 ? 1.640 -15.930 -12.552 1.00 89.62 108 GLN A C 1
ATOM 832 O O . GLN A 1 108 ? 1.790 -14.738 -12.763 1.00 89.62 108 GLN A O 1
ATOM 837 N N . LEU A 1 109 ? 0.610 -16.413 -11.845 1.00 86.06 109 LEU A N 1
ATOM 838 C CA . LEU A 1 109 ? -0.463 -15.562 -11.313 1.00 86.06 109 LEU A CA 1
ATOM 839 C C . LEU A 1 109 ? 0.057 -14.441 -10.401 1.00 86.06 109 LEU A C 1
ATOM 841 O O . LEU A 1 109 ? -0.394 -13.310 -10.511 1.00 86.06 109 LEU A O 1
ATOM 845 N N . ASP A 1 110 ? 1.021 -14.730 -9.519 1.00 91.00 110 ASP A N 1
ATOM 846 C CA . ASP A 1 110 ? 1.566 -13.692 -8.639 1.00 91.00 110 ASP A CA 1
ATOM 847 C C . ASP A 1 110 ? 2.426 -12.684 -9.427 1.00 91.00 110 ASP A C 1
ATOM 849 O O . ASP A 1 110 ? 2.455 -11.510 -9.064 1.00 91.00 110 ASP A O 1
ATOM 853 N N . ILE A 1 111 ? 3.088 -13.114 -10.515 1.00 94.94 111 ILE A N 1
ATOM 854 C CA . ILE A 1 111 ? 3.807 -12.216 -11.438 1.00 94.94 111 ILE A CA 1
ATOM 855 C C . ILE A 1 111 ? 2.815 -11.281 -12.136 1.00 94.94 111 ILE A C 1
ATOM 857 O O . ILE A 1 111 ? 3.034 -10.074 -12.130 1.00 94.94 111 ILE A O 1
ATOM 861 N N . ASP A 1 112 ? 1.733 -11.825 -12.696 1.00 92.62 112 ASP A N 1
ATOM 862 C CA . ASP A 1 112 ? 0.718 -11.050 -13.416 1.00 92.62 112 ASP A CA 1
ATOM 863 C C . ASP A 1 112 ? 0.039 -10.028 -12.482 1.00 92.62 112 ASP A C 1
ATOM 865 O O . ASP A 1 112 ? -0.066 -8.849 -12.826 1.00 92.62 112 ASP A O 1
ATOM 869 N N . ASP A 1 113 ? -0.324 -10.447 -11.262 1.00 92.75 113 ASP A N 1
ATOM 870 C CA . ASP A 1 113 ? -0.894 -9.573 -10.229 1.00 92.75 113 ASP A CA 1
ATOM 871 C C . ASP A 1 113 ? 0.080 -8.450 -9.829 1.00 92.75 113 ASP A C 1
ATOM 873 O O . ASP A 1 113 ? -0.299 -7.280 -9.766 1.00 92.75 113 ASP A O 1
ATOM 877 N N . ALA A 1 114 ? 1.353 -8.780 -9.576 1.00 95.00 114 ALA A N 1
ATOM 878 C CA . ALA A 1 114 ? 2.370 -7.786 -9.234 1.00 95.00 114 ALA A CA 1
ATOM 879 C C . ALA A 1 114 ? 2.597 -6.788 -10.380 1.00 95.00 114 ALA A C 1
ATOM 881 O O . ALA A 1 114 ? 2.712 -5.587 -10.142 1.00 95.00 114 ALA A O 1
ATOM 882 N N . THR A 1 115 ? 2.620 -7.264 -11.627 1.00 96.88 115 THR A N 1
ATOM 883 C CA . THR A 1 115 ? 2.732 -6.419 -12.820 1.00 96.88 115 THR A CA 1
ATOM 884 C C . THR A 1 115 ? 1.544 -5.458 -12.945 1.00 96.88 115 THR A C 1
ATOM 886 O O . THR A 1 115 ? 1.753 -4.283 -13.254 1.00 96.88 115 THR A O 1
ATOM 889 N N . ALA A 1 116 ? 0.322 -5.904 -12.644 1.00 93.88 116 ALA A N 1
ATOM 890 C CA . ALA A 1 116 ? -0.859 -5.042 -12.634 1.00 93.88 116 ALA A CA 1
ATOM 891 C C . ALA A 1 116 ? -0.804 -3.974 -11.525 1.00 93.88 116 ALA A C 1
ATOM 893 O O . ALA A 1 116 ? -1.140 -2.816 -11.773 1.00 93.88 116 ALA A O 1
ATOM 894 N N . LEU A 1 117 ? -0.326 -4.327 -10.326 1.00 92.88 117 LEU A N 1
ATOM 895 C CA . LEU A 1 117 ? -0.150 -3.377 -9.218 1.00 92.88 117 LEU A CA 1
ATOM 896 C C . LEU A 1 117 ? 0.879 -2.287 -9.553 1.00 92.88 117 LEU A C 1
ATOM 898 O O . LEU A 1 117 ? 0.628 -1.106 -9.311 1.00 92.88 117 LEU A O 1
ATOM 902 N N . VAL A 1 118 ? 2.000 -2.661 -10.176 1.00 94.81 118 VAL A N 1
ATOM 903 C CA . VAL A 1 118 ? 2.994 -1.702 -10.693 1.00 94.81 118 VAL A CA 1
ATOM 904 C C . VAL A 1 118 ? 2.365 -0.789 -11.749 1.00 94.81 118 VAL A C 1
ATOM 906 O O . VAL A 1 118 ? 2.607 0.416 -11.743 1.00 94.81 118 VAL A O 1
ATOM 909 N N . HIS A 1 119 ? 1.525 -1.334 -12.635 1.00 93.88 119 HIS A N 1
ATOM 910 C CA . HIS A 1 119 ? 0.852 -0.535 -13.660 1.00 93.88 119 HIS A CA 1
ATOM 911 C C . HIS A 1 119 ? -0.106 0.483 -13.061 1.00 93.88 119 HIS A C 1
ATOM 913 O O . HIS A 1 119 ? -0.103 1.639 -13.475 1.00 93.88 119 HIS A O 1
ATOM 919 N N . HIS A 1 120 ? -0.891 0.073 -12.065 1.00 87.31 120 HIS A N 1
ATOM 920 C CA . HIS A 1 120 ? -1.770 0.987 -11.354 1.00 87.31 120 HIS A CA 1
ATOM 921 C C . HIS A 1 120 ? -0.974 2.118 -10.693 1.00 87.31 120 HIS A C 1
ATOM 923 O O . HIS A 1 120 ? -1.359 3.273 -10.829 1.00 87.31 120 HIS A O 1
ATOM 929 N N . ASN A 1 121 ? 0.158 1.817 -10.039 1.00 88.00 121 ASN A N 1
ATOM 930 C CA . ASN A 1 121 ? 1.014 2.859 -9.469 1.00 88.00 121 ASN A CA 1
ATOM 931 C C . ASN A 1 121 ? 1.470 3.853 -10.547 1.00 88.00 121 ASN A C 1
ATOM 933 O O . ASN A 1 121 ? 1.246 5.049 -10.390 1.00 88.00 121 ASN A O 1
ATOM 937 N N . MET A 1 122 ? 1.988 3.351 -11.672 1.00 88.31 122 MET A N 1
ATOM 938 C CA . MET A 1 122 ? 2.421 4.185 -12.794 1.00 88.31 122 MET A CA 1
ATOM 939 C C . MET A 1 122 ? 1.292 5.074 -13.344 1.00 88.31 122 MET A C 1
ATOM 941 O O . MET A 1 122 ? 1.534 6.233 -13.662 1.00 88.31 122 MET A O 1
ATOM 945 N N . GLN A 1 123 ? 0.059 4.570 -13.454 1.00 84.31 123 GLN A N 1
ATOM 946 C CA . GLN A 1 123 ? -1.085 5.377 -13.908 1.00 84.31 123 GLN A CA 1
ATOM 947 C C . GLN A 1 123 ? -1.464 6.474 -12.905 1.00 84.31 123 GLN A C 1
ATOM 949 O O . GLN A 1 123 ? -1.875 7.560 -13.309 1.00 84.31 123 GLN A O 1
ATOM 954 N N . SER A 1 124 ? -1.324 6.196 -11.610 1.00 77.56 124 SER A N 1
ATOM 955 C CA . SER A 1 124 ? -1.716 7.115 -10.541 1.00 77.56 124 SER A CA 1
ATOM 956 C C . SER A 1 124 ? -0.664 8.191 -10.255 1.00 77.56 124 SER A C 1
ATOM 958 O O . SER A 1 124 ? -1.025 9.324 -9.946 1.00 77.56 124 SER A O 1
ATOM 960 N N . THR A 1 125 ? 0.629 7.863 -10.349 1.00 84.12 125 THR A N 1
ATOM 961 C CA . THR A 1 125 ? 1.739 8.773 -10.000 1.00 84.12 125 THR A CA 1
ATOM 962 C C . THR A 1 125 ? 2.469 9.334 -11.219 1.00 84.12 125 THR A C 1
ATOM 964 O O . THR A 1 125 ? 3.119 10.372 -11.116 1.00 84.12 125 THR A O 1
ATOM 967 N N . GLY A 1 126 ? 2.394 8.657 -12.369 1.00 87.44 126 GLY A N 1
ATOM 968 C CA . GLY A 1 126 ? 3.225 8.946 -13.540 1.00 87.44 126 GLY A CA 1
ATOM 969 C C . GLY A 1 126 ? 4.700 8.562 -13.366 1.00 87.44 126 GLY A C 1
ATOM 970 O O . GLY A 1 126 ? 5.526 8.953 -14.190 1.00 87.44 126 GLY A O 1
ATOM 971 N N . GLN A 1 127 ? 5.049 7.836 -12.299 1.00 90.12 127 GLN A N 1
ATOM 972 C CA . GLN A 1 127 ? 6.430 7.540 -11.923 1.00 90.12 127 GLN A CA 1
ATOM 973 C C . GLN A 1 127 ? 6.637 6.034 -11.701 1.00 90.12 127 GLN A C 1
ATOM 975 O O . GLN A 1 127 ? 5.745 5.359 -11.183 1.00 90.12 127 GLN A O 1
ATOM 980 N N . PRO A 1 128 ? 7.804 5.475 -12.076 1.00 95.19 128 PRO A N 1
ATOM 981 C CA . PRO A 1 128 ? 8.128 4.087 -11.779 1.00 95.19 128 PRO A CA 1
ATOM 982 C C . PRO A 1 128 ? 8.416 3.886 -10.288 1.00 95.19 128 PRO A C 1
ATOM 984 O O . PRO A 1 128 ? 8.917 4.776 -9.602 1.00 95.19 128 PRO A O 1
ATOM 987 N N . LEU A 1 129 ? 8.195 2.666 -9.802 1.00 94.88 129 LEU A N 1
ATOM 988 C CA . LEU A 1 129 ? 8.589 2.279 -8.449 1.00 94.88 129 LEU A CA 1
ATOM 989 C C . LEU A 1 129 ? 10.104 2.055 -8.365 1.00 94.88 129 LEU A C 1
ATOM 991 O O . LEU A 1 129 ? 10.703 1.411 -9.230 1.00 94.88 129 LEU A O 1
ATOM 995 N N . GLY A 1 130 ? 10.730 2.546 -7.297 1.00 95.25 130 GLY A N 1
ATOM 996 C CA . GLY A 1 130 ? 12.159 2.351 -7.055 1.00 95.25 130 GLY A CA 1
ATOM 997 C C . GLY A 1 130 ? 12.493 0.918 -6.626 1.00 95.25 130 GLY A C 1
ATOM 998 O O . GLY A 1 130 ? 11.836 0.365 -5.745 1.00 95.25 130 GLY A O 1
ATOM 999 N N . VAL A 1 131 ? 13.557 0.326 -7.177 1.00 95.25 131 VAL A N 1
ATOM 1000 C CA . VAL A 1 131 ? 14.046 -1.006 -6.757 1.00 95.25 131 VAL A CA 1
ATOM 1001 C C . VAL A 1 131 ? 14.382 -1.032 -5.263 1.00 95.25 131 VAL A C 1
ATOM 1003 O O . VAL A 1 131 ? 13.966 -1.952 -4.563 1.00 95.25 131 VAL A O 1
ATOM 1006 N N . GLN A 1 132 ? 15.091 -0.014 -4.770 1.00 92.00 132 GLN A N 1
ATOM 1007 C CA . GLN A 1 132 ? 15.474 0.098 -3.355 1.00 92.00 132 GLN A CA 1
ATOM 1008 C C . GLN A 1 132 ? 14.251 0.226 -2.445 1.00 92.00 132 GLN A C 1
ATOM 1010 O O . GLN A 1 132 ? 14.185 -0.413 -1.400 1.00 92.00 132 GLN A O 1
ATOM 1015 N N . TYR A 1 133 ? 13.262 1.008 -2.879 1.00 91.94 133 TYR A N 1
ATOM 1016 C CA . TYR A 1 133 ? 11.997 1.153 -2.173 1.00 91.94 133 TYR A CA 1
ATOM 1017 C C . TYR A 1 133 ? 11.273 -0.199 -2.053 1.00 91.94 133 TYR A C 1
ATOM 1019 O O . TYR A 1 133 ? 10.913 -0.600 -0.951 1.00 91.94 133 TYR A O 1
ATOM 1027 N N . LEU A 1 134 ? 11.159 -0.962 -3.149 1.00 92.88 134 LEU A N 1
ATOM 1028 C CA . LEU A 1 134 ? 10.546 -2.294 -3.116 1.00 92.88 134 LEU A CA 1
ATOM 1029 C C . LEU A 1 134 ? 11.321 -3.274 -2.228 1.00 92.88 134 LEU A C 1
ATOM 1031 O O . LEU A 1 134 ? 10.708 -4.055 -1.510 1.00 92.88 134 LEU A O 1
ATOM 1035 N N . GLN A 1 135 ? 12.655 -3.236 -2.255 1.00 91.44 135 GLN A N 1
ATOM 1036 C CA . GLN A 1 135 ? 13.494 -4.078 -1.395 1.00 91.44 135 GLN A CA 1
ATOM 1037 C C . GLN A 1 135 ? 13.319 -3.779 0.097 1.00 91.44 135 GLN A C 1
ATOM 1039 O O . GLN A 1 135 ? 13.521 -4.678 0.908 1.00 91.44 135 GLN A O 1
ATOM 1044 N N . ALA A 1 136 ? 12.965 -2.542 0.448 1.00 88.88 136 ALA A N 1
ATOM 1045 C CA . ALA A 1 136 ? 12.752 -2.119 1.825 1.00 88.88 136 ALA A CA 1
ATOM 1046 C C . ALA A 1 136 ? 11.358 -2.480 2.371 1.00 88.88 136 ALA A C 1
ATOM 1048 O O . ALA A 1 136 ? 11.145 -2.363 3.577 1.00 88.88 136 ALA A O 1
ATOM 1049 N N . LEU A 1 137 ? 10.420 -2.924 1.521 1.00 85.75 137 LEU A N 1
ATOM 1050 C CA . LEU A 1 137 ? 9.093 -3.351 1.967 1.00 85.75 137 LEU A CA 1
ATOM 1051 C C . LEU A 1 137 ? 9.210 -4.573 2.885 1.00 85.75 137 LEU A C 1
ATOM 1053 O O . LEU A 1 137 ? 9.687 -5.639 2.479 1.00 85.75 137 LEU A O 1
ATOM 1057 N N . ASN A 1 138 ? 8.781 -4.408 4.136 1.00 82.94 138 ASN A N 1
ATOM 1058 C CA . ASN A 1 138 ? 8.846 -5.455 5.148 1.00 82.94 138 ASN A CA 1
ATOM 1059 C C . ASN A 1 138 ? 7.634 -5.493 6.078 1.00 82.94 138 ASN A C 1
ATOM 1061 O O . ASN A 1 138 ? 7.760 -5.809 7.260 1.00 82.94 138 ASN A O 1
ATOM 1065 N N . PHE A 1 139 ? 6.450 -5.213 5.551 1.00 73.12 139 PHE A N 1
ATOM 1066 C CA . PHE A 1 139 ? 5.233 -5.265 6.341 1.00 73.12 139 PHE A CA 1
ATOM 1067 C C . PHE A 1 139 ? 4.957 -6.682 6.884 1.00 73.12 139 PHE A C 1
ATOM 1069 O O . PHE A 1 139 ? 4.477 -6.853 7.999 1.00 73.12 139 PHE A O 1
ATOM 1076 N N . ASN A 1 140 ? 5.344 -7.740 6.156 1.00 64.69 140 ASN A N 1
ATOM 1077 C CA . ASN A 1 140 ? 5.178 -9.120 6.636 1.00 64.69 140 ASN A CA 1
ATOM 1078 C C . ASN A 1 140 ? 6.247 -9.569 7.659 1.00 64.69 140 ASN A C 1
ATOM 1080 O O . ASN A 1 140 ? 6.206 -10.719 8.103 1.00 64.69 140 ASN A O 1
ATOM 1084 N N . GLY A 1 141 ? 7.237 -8.729 7.986 1.00 71.94 141 GLY A N 1
ATOM 1085 C CA . GLY A 1 141 ? 8.320 -9.058 8.922 1.00 71.94 141 GLY A CA 1
ATOM 1086 C C . GLY A 1 141 ? 9.299 -10.140 8.438 1.00 71.94 141 GLY A C 1
ATOM 1087 O O . GLY A 1 141 ? 10.005 -10.745 9.246 1.00 71.94 141 GLY A O 1
ATOM 1088 N N . PHE A 1 142 ? 9.348 -10.423 7.132 1.00 72.69 142 PHE A N 1
ATOM 1089 C CA . PHE A 1 142 ? 10.304 -11.364 6.546 1.00 72.69 142 PHE A CA 1
ATOM 1090 C C . PHE A 1 142 ? 11.535 -10.637 5.980 1.00 72.69 142 PHE A C 1
ATOM 1092 O O . PHE A 1 142 ? 11.476 -9.982 4.944 1.00 72.69 142 PHE A O 1
ATOM 1099 N N . GLU A 1 143 ? 12.705 -10.898 6.552 1.00 77.69 143 GLU A N 1
ATOM 1100 C CA . GLU A 1 143 ? 14.006 -10.357 6.103 1.00 77.69 143 GLU A CA 1
ATOM 1101 C C . GLU A 1 143 ? 14.533 -10.978 4.788 1.00 77.69 143 GLU A C 1
ATOM 1103 O O . GLU A 1 143 ? 15.688 -10.797 4.408 1.00 77.69 143 GLU A O 1
ATOM 1108 N N . THR A 1 144 ? 13.728 -11.786 4.087 1.00 79.31 144 THR A N 1
ATOM 1109 C CA . THR A 1 144 ? 14.190 -12.470 2.870 1.00 79.31 144 THR A CA 1
ATOM 1110 C C . THR A 1 144 ? 14.322 -11.476 1.713 1.00 79.31 144 THR A C 1
ATOM 1112 O O . THR A 1 144 ? 13.314 -10.863 1.351 1.00 79.31 144 THR A O 1
ATOM 1115 N N . PRO A 1 145 ? 15.504 -11.358 1.074 1.00 88.19 145 PRO A N 1
ATOM 1116 C CA . PRO A 1 145 ? 15.676 -10.490 -0.085 1.00 88.19 145 PRO A CA 1
ATOM 1117 C C . PRO A 1 145 ? 14.779 -10.918 -1.252 1.00 88.19 145 PRO A C 1
ATOM 1119 O O . PRO A 1 145 ? 14.798 -12.077 -1.659 1.00 88.19 145 PRO A O 1
ATOM 1122 N N . ILE A 1 146 ? 14.048 -9.967 -1.836 1.00 92.31 146 ILE A N 1
ATOM 1123 C CA . ILE A 1 146 ? 13.097 -10.192 -2.944 1.00 92.31 146 ILE A CA 1
ATOM 1124 C C . ILE A 1 146 ? 13.642 -9.756 -4.319 1.00 92.31 146 ILE A C 1
ATOM 1126 O O . ILE A 1 146 ? 12.892 -9.476 -5.257 1.00 92.31 146 ILE A O 1
ATOM 1130 N N . SER A 1 147 ? 14.968 -9.665 -4.459 1.00 93.56 147 SER A N 1
ATOM 1131 C CA . SER A 1 147 ? 15.629 -9.114 -5.652 1.00 93.56 147 SER A CA 1
ATOM 1132 C C . SER A 1 147 ? 15.290 -9.869 -6.942 1.00 93.56 147 SER A C 1
ATOM 1134 O O . SER A 1 147 ? 15.171 -9.260 -8.009 1.00 93.56 147 SER A O 1
ATOM 1136 N N . ARG A 1 148 ? 15.103 -11.195 -6.879 1.00 94.69 148 ARG A N 1
ATOM 1137 C CA . ARG A 1 148 ? 14.769 -12.000 -8.063 1.00 94.69 148 ARG A CA 1
ATOM 1138 C C . ARG A 1 148 ? 13.305 -11.817 -8.451 1.00 94.69 148 ARG A C 1
ATOM 1140 O O . ARG A 1 148 ? 13.015 -11.783 -9.652 1.00 94.69 148 ARG A O 1
ATOM 1147 N N . ALA A 1 149 ? 12.402 -11.680 -7.484 1.00 95.75 149 ALA A N 1
ATOM 1148 C CA . ALA A 1 149 ? 11.010 -11.330 -7.729 1.00 95.75 149 ALA A CA 1
ATOM 1149 C C . ALA A 1 149 ? 10.890 -9.959 -8.403 1.00 95.75 149 ALA A C 1
ATOM 1151 O O . ALA A 1 149 ? 10.297 -9.878 -9.479 1.00 95.75 149 ALA A O 1
ATOM 1152 N N . ILE A 1 150 ? 11.551 -8.927 -7.863 1.00 96.94 150 ILE A N 1
ATOM 1153 C CA . ILE A 1 150 ? 11.565 -7.574 -8.449 1.00 96.94 150 ILE A CA 1
ATOM 1154 C C . ILE A 1 150 ? 12.063 -7.620 -9.896 1.00 96.94 150 ILE A C 1
ATOM 1156 O O . ILE A 1 150 ? 11.383 -7.144 -10.802 1.00 96.94 150 ILE A O 1
ATOM 1160 N N . ALA A 1 151 ? 13.206 -8.266 -10.151 1.00 96.56 151 ALA A N 1
ATOM 1161 C CA . ALA A 1 151 ? 13.749 -8.381 -11.505 1.00 96.56 151 ALA A CA 1
ATOM 1162 C C . ALA A 1 151 ? 12.814 -9.142 -12.465 1.00 96.56 151 ALA A C 1
ATOM 1164 O O . ALA A 1 151 ? 12.821 -8.903 -13.672 1.00 96.56 151 ALA A O 1
ATOM 1165 N N . THR A 1 152 ? 12.027 -10.087 -11.948 1.00 97.00 152 THR A N 1
ATOM 1166 C CA . THR A 1 152 ? 11.058 -10.851 -12.743 1.00 97.00 152 THR A CA 1
ATOM 1167 C C . THR A 1 152 ? 9.855 -9.996 -13.121 1.00 97.00 152 THR A C 1
ATOM 1169 O O . THR A 1 152 ? 9.512 -9.950 -14.301 1.00 97.00 152 THR A O 1
ATOM 1172 N N . VAL A 1 153 ? 9.277 -9.276 -12.159 1.00 97.38 153 VAL A N 1
ATOM 1173 C CA . VAL A 1 153 ? 8.152 -8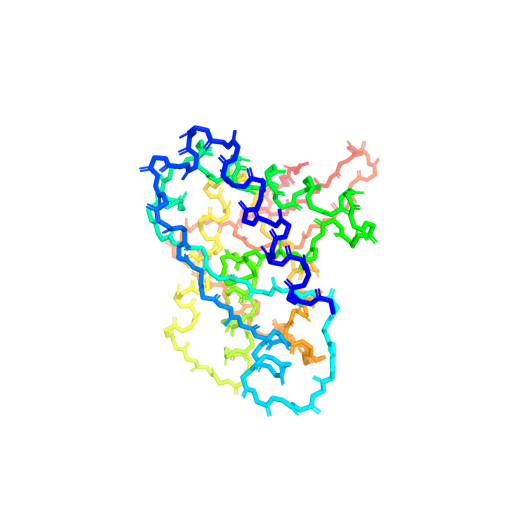.360 -12.394 1.00 97.38 153 VAL A CA 1
ATOM 1174 C C . VAL A 1 153 ? 8.573 -7.199 -13.295 1.00 97.38 153 VAL A C 1
ATOM 1176 O O . VAL A 1 153 ? 7.844 -6.881 -14.229 1.00 97.38 153 VAL A O 1
ATOM 1179 N N . LYS A 1 154 ? 9.779 -6.641 -13.102 1.00 97.38 154 LYS A N 1
ATOM 1180 C CA . LYS A 1 154 ? 10.366 -5.608 -13.975 1.00 97.38 154 LYS A CA 1
ATOM 1181 C C . LYS A 1 154 ? 10.365 -6.055 -15.438 1.00 97.38 154 LYS A C 1
ATOM 1183 O O . LYS A 1 154 ? 9.722 -5.424 -16.268 1.00 97.38 154 LYS A O 1
ATOM 1188 N N . ARG A 1 155 ? 10.980 -7.206 -15.746 1.00 96.88 155 ARG A N 1
ATOM 1189 C CA . ARG A 1 155 ? 11.019 -7.738 -17.122 1.00 96.88 155 ARG A CA 1
ATOM 1190 C C . ARG A 1 155 ? 9.633 -8.031 -17.693 1.00 96.88 155 ARG A C 1
ATOM 1192 O O . ARG A 1 155 ? 9.426 -7.850 -18.889 1.00 96.88 155 ARG A O 1
ATOM 1199 N N . GLN A 1 156 ? 8.710 -8.543 -16.878 1.00 97.19 156 GLN A N 1
ATOM 1200 C CA . GLN A 1 156 ? 7.343 -8.808 -17.331 1.00 97.19 156 GLN A CA 1
ATOM 1201 C C . GLN A 1 156 ? 6.632 -7.504 -17.699 1.00 97.19 156 GLN A C 1
ATOM 1203 O O . GLN A 1 156 ? 6.036 -7.411 -18.769 1.00 97.19 156 GLN A O 1
ATOM 1208 N N . TYR A 1 157 ? 6.746 -6.489 -16.845 1.00 97.62 157 TYR A N 1
ATOM 1209 C CA . TYR A 1 157 ? 6.142 -5.184 -17.062 1.00 97.62 157 TYR A CA 1
ATOM 1210 C C . TYR A 1 157 ? 6.649 -4.528 -18.352 1.00 97.62 157 TYR A C 1
ATOM 1212 O O . TYR A 1 157 ? 5.849 -4.092 -19.177 1.00 97.62 157 TYR A O 1
ATOM 1220 N N . GLU A 1 158 ? 7.968 -4.522 -18.566 1.00 96.50 158 GLU A N 1
ATOM 1221 C CA . GLU A 1 158 ? 8.594 -3.963 -19.773 1.00 96.50 158 GLU A CA 1
ATOM 1222 C C . GLU A 1 158 ? 8.098 -4.664 -21.046 1.00 96.50 158 GLU A C 1
ATOM 1224 O O . GLU A 1 158 ? 7.776 -4.008 -22.034 1.00 96.50 158 GLU A O 1
ATOM 1229 N N . ARG A 1 159 ? 7.972 -5.998 -21.013 1.00 96.44 159 ARG A N 1
ATOM 1230 C CA . ARG A 1 159 ? 7.434 -6.786 -22.135 1.00 96.44 159 ARG A CA 1
ATOM 1231 C C . ARG A 1 159 ? 5.966 -6.490 -22.421 1.00 96.44 159 ARG A C 1
ATOM 1233 O O . ARG A 1 159 ? 5.568 -6.512 -23.580 1.00 96.44 159 ARG A O 1
ATOM 1240 N N . GLN A 1 160 ? 5.169 -6.280 -21.377 1.00 96.81 160 GLN A N 1
ATOM 1241 C CA . GLN A 1 160 ? 3.722 -6.129 -21.490 1.00 96.81 160 GLN A CA 1
ATOM 1242 C C . GLN A 1 160 ? 3.303 -4.708 -21.881 1.00 96.81 160 GLN A C 1
ATOM 1244 O O . GLN A 1 160 ? 2.376 -4.551 -22.671 1.00 96.81 160 GLN A O 1
ATOM 1249 N N . TYR A 1 161 ? 3.974 -3.687 -21.343 1.00 94.94 161 TYR A N 1
ATOM 1250 C CA . TYR A 1 161 ? 3.568 -2.286 -21.492 1.00 94.94 161 TYR A CA 1
ATOM 1251 C C . TYR A 1 161 ? 4.549 -1.425 -22.292 1.00 94.94 161 TYR A C 1
ATOM 1253 O O . TYR A 1 161 ? 4.225 -0.281 -22.591 1.00 94.94 161 TYR A O 1
ATOM 1261 N N . GLY A 1 162 ? 5.740 -1.931 -22.633 1.00 93.81 162 GLY A N 1
ATOM 1262 C CA . GLY A 1 162 ? 6.714 -1.187 -23.439 1.00 93.81 162 GLY A CA 1
ATOM 1263 C C . GLY A 1 162 ? 7.265 0.074 -22.764 1.00 93.81 162 GLY A C 1
ATOM 1264 O O . GLY A 1 162 ? 7.732 0.975 -23.452 1.00 93.81 162 GLY A O 1
ATOM 1265 N N . GLN A 1 163 ? 7.207 0.153 -21.431 1.00 93.69 163 GLN A N 1
ATOM 1266 C CA . GLN A 1 163 ? 7.715 1.273 -20.634 1.00 93.69 163 GLN A CA 1
ATOM 1267 C C . GLN A 1 163 ? 8.321 0.771 -19.314 1.00 93.69 163 GLN A C 1
ATOM 1269 O O . GLN A 1 163 ? 8.085 -0.370 -18.907 1.00 93.69 163 GLN A O 1
ATOM 1274 N N . VAL A 1 164 ? 9.090 1.617 -18.624 1.00 95.50 164 VAL A N 1
ATOM 1275 C CA . VAL A 1 164 ? 9.725 1.266 -17.343 1.00 95.50 164 VAL A CA 1
ATOM 1276 C C . VAL A 1 164 ? 8.727 1.443 -16.205 1.00 95.50 164 VAL A C 1
ATOM 1278 O O . VAL A 1 164 ? 8.339 2.563 -15.922 1.00 95.50 164 VAL A O 1
ATOM 1281 N N . GLY A 1 165 ? 8.316 0.358 -15.544 1.00 94.19 165 GLY A N 1
ATOM 1282 C CA . GLY A 1 165 ? 7.446 0.410 -14.354 1.00 94.19 165 GLY A CA 1
ATOM 1283 C C . GLY A 1 165 ? 8.192 0.301 -13.024 1.00 94.19 165 GLY A C 1
ATOM 1284 O O . GLY A 1 165 ? 7.697 0.750 -11.996 1.00 94.19 165 GLY A O 1
ATOM 1285 N N . ILE A 1 166 ? 9.389 -0.291 -13.045 1.00 97.31 166 ILE A N 1
ATOM 1286 C CA . ILE A 1 166 ? 10.281 -0.421 -11.890 1.00 97.31 166 ILE A CA 1
ATOM 1287 C C . ILE A 1 166 ? 11.675 0.014 -12.330 1.00 97.31 166 ILE A C 1
ATOM 1289 O O . ILE A 1 166 ? 12.207 -0.531 -13.301 1.00 97.31 166 ILE A O 1
ATOM 1293 N N . ALA A 1 167 ? 12.278 0.952 -11.608 1.00 96.06 167 ALA A N 1
ATOM 1294 C CA . ALA A 1 167 ? 13.548 1.552 -11.983 1.00 96.06 167 ALA A CA 1
ATOM 1295 C C . ALA A 1 167 ? 14.545 1.620 -10.824 1.00 96.06 167 ALA A C 1
ATOM 1297 O O . ALA A 1 167 ? 14.178 1.693 -9.651 1.00 96.06 167 ALA A O 1
ATOM 1298 N N . ASP A 1 168 ? 15.824 1.627 -11.177 1.00 94.62 168 ASP A N 1
ATOM 1299 C CA . ASP A 1 168 ? 16.882 2.078 -10.284 1.00 94.62 168 ASP A CA 1
ATOM 1300 C C . ASP A 1 168 ? 16.854 3.612 -10.318 1.00 94.62 168 ASP A C 1
ATOM 1302 O O . ASP A 1 168 ? 17.129 4.220 -11.354 1.00 94.62 168 ASP A O 1
ATOM 1306 N N . ILE A 1 169 ? 16.390 4.215 -9.221 1.00 93.94 169 ILE A N 1
ATOM 1307 C CA . ILE A 1 169 ? 16.214 5.664 -9.092 1.00 93.94 169 ILE A CA 1
ATOM 1308 C C . ILE A 1 169 ? 17.425 6.218 -8.349 1.00 93.94 169 ILE A C 1
ATOM 1310 O O . ILE A 1 169 ? 17.737 5.778 -7.243 1.00 93.94 169 ILE A O 1
ATOM 1314 N N . GLU A 1 170 ? 18.097 7.188 -8.957 1.00 93.69 170 GLU A N 1
ATOM 1315 C CA . GLU A 1 170 ? 19.342 7.762 -8.451 1.00 93.69 170 GLU A CA 1
ATOM 1316 C C . GLU A 1 170 ? 19.226 9.279 -8.334 1.00 93.69 170 GLU A C 1
ATOM 1318 O O . GLU A 1 170 ? 18.555 9.927 -9.135 1.00 93.69 170 GLU A O 1
ATOM 1323 N N . TRP A 1 171 ? 19.888 9.865 -7.339 1.00 93.56 171 TRP A N 1
ATOM 1324 C CA . TRP A 1 171 ? 19.976 11.316 -7.209 1.00 93.56 171 TRP A CA 1
ATOM 1325 C C . TRP A 1 171 ? 20.957 11.894 -8.237 1.00 93.56 171 TRP A C 1
ATOM 1327 O O . TRP A 1 171 ? 22.104 11.456 -8.323 1.00 93.56 171 TRP A O 1
ATOM 1337 N N . ASP A 1 172 ? 20.527 12.905 -8.988 1.00 93.06 172 ASP A N 1
ATOM 1338 C CA . ASP A 1 172 ? 21.372 13.680 -9.892 1.00 93.06 172 ASP A CA 1
ATOM 1339 C C . ASP A 1 172 ? 21.788 14.991 -9.208 1.00 93.06 172 ASP A C 1
ATOM 1341 O O . ASP A 1 172 ? 20.975 15.897 -9.010 1.00 93.06 172 ASP A O 1
ATOM 1345 N N . GLU A 1 173 ? 23.067 15.109 -8.837 1.00 92.81 173 GLU A N 1
ATOM 1346 C CA . GLU A 1 173 ? 23.587 16.301 -8.155 1.00 92.81 173 GLU A CA 1
ATOM 1347 C C . GLU A 1 173 ? 23.496 17.577 -9.002 1.00 92.81 173 GLU A C 1
ATOM 1349 O O . GLU A 1 173 ? 23.324 18.664 -8.447 1.00 92.81 173 GLU A O 1
ATOM 1354 N N . GLN A 1 174 ? 23.595 17.465 -10.331 1.00 90.88 174 GLN A N 1
ATOM 1355 C CA . GLN A 1 174 ? 23.576 18.621 -11.228 1.00 90.88 174 GLN A CA 1
ATOM 1356 C C . GLN A 1 174 ? 22.155 19.149 -11.398 1.00 90.88 174 GLN A C 1
ATOM 1358 O O . GLN A 1 174 ? 21.922 20.353 -11.288 1.00 90.88 174 GLN A O 1
ATOM 1363 N N . ALA A 1 175 ? 21.201 18.244 -11.623 1.00 89.69 175 ALA A N 1
ATOM 1364 C CA . ALA A 1 175 ? 19.789 18.594 -11.752 1.00 89.69 175 ALA A CA 1
ATOM 1365 C C . ALA A 1 175 ? 19.104 18.833 -10.393 1.00 89.69 175 ALA A C 1
ATOM 1367 O O . ALA A 1 175 ? 18.005 19.384 -10.352 1.00 89.69 175 ALA A O 1
ATOM 1368 N N . ARG A 1 176 ? 19.749 18.439 -9.284 1.00 93.75 176 ARG A N 1
ATOM 1369 C CA . ARG A 1 176 ? 19.203 18.455 -7.916 1.00 93.75 176 ARG A CA 1
ATOM 1370 C C . ARG A 1 176 ? 17.838 17.768 -7.819 1.00 93.75 176 ARG A C 1
ATOM 1372 O O . ARG A 1 176 ? 16.950 18.250 -7.115 1.00 93.75 176 ARG A O 1
ATOM 1379 N N . THR A 1 177 ? 17.677 16.665 -8.540 1.00 93.50 177 THR A N 1
ATOM 1380 C CA . THR A 1 177 ? 16.465 15.846 -8.511 1.00 93.50 177 THR A CA 1
ATOM 1381 C C . THR A 1 177 ? 16.801 14.382 -8.776 1.00 93.50 177 THR A C 1
ATOM 1383 O O . THR A 1 177 ? 17.929 14.051 -9.144 1.00 93.50 177 THR A O 1
ATOM 1386 N N . TYR A 1 178 ? 15.837 13.492 -8.567 1.00 92.44 178 TYR A N 1
ATOM 1387 C CA . TYR A 1 178 ? 16.000 12.073 -8.851 1.00 92.44 178 TYR A CA 1
ATOM 1388 C C . TYR A 1 178 ? 15.805 11.780 -10.338 1.00 92.44 178 TYR A C 1
ATOM 1390 O O . TYR A 1 178 ? 15.014 12.430 -11.021 1.00 92.44 178 TYR A O 1
ATOM 1398 N N . ARG A 1 179 ? 16.526 10.781 -10.840 1.00 94.38 179 ARG A N 1
ATOM 1399 C CA . ARG A 1 179 ? 16.459 10.335 -12.228 1.00 94.38 179 ARG A CA 1
ATOM 1400 C C . ARG A 1 179 ? 16.397 8.822 -12.347 1.00 94.38 179 ARG A C 1
ATOM 1402 O O . ARG A 1 179 ? 16.830 8.095 -11.454 1.00 94.38 179 ARG A O 1
ATOM 1409 N N . TYR A 1 180 ? 15.921 8.366 -13.494 1.00 94.75 180 TYR A N 1
ATOM 1410 C CA . TYR A 1 180 ? 15.991 6.979 -13.929 1.00 94.75 180 TYR A CA 1
ATOM 1411 C C . TYR A 1 180 ? 16.210 6.905 -15.442 1.00 94.75 180 TYR A C 1
ATOM 1413 O O . TYR A 1 180 ? 15.977 7.873 -16.162 1.00 94.75 180 TYR A O 1
ATOM 1421 N N . ASN A 1 181 ? 16.644 5.747 -15.936 1.00 93.56 181 ASN A N 1
ATOM 1422 C CA . ASN A 1 181 ? 16.789 5.512 -17.372 1.00 93.56 181 ASN A CA 1
ATOM 1423 C C . ASN A 1 181 ? 15.533 4.831 -17.928 1.00 93.56 181 ASN A C 1
ATOM 1425 O O . ASN A 1 181 ? 15.108 3.795 -17.409 1.00 93.56 181 ASN A O 1
ATOM 1429 N N . ALA A 1 182 ? 14.963 5.394 -18.990 1.00 91.31 182 ALA A N 1
ATOM 1430 C CA . ALA A 1 182 ? 13.921 4.766 -19.791 1.00 91.31 182 ALA A CA 1
ATOM 1431 C C . ALA A 1 182 ? 14.473 3.575 -20.603 1.00 91.31 182 ALA A C 1
ATOM 1433 O O . ALA A 1 182 ? 15.679 3.322 -20.645 1.00 91.31 182 ALA A O 1
ATOM 1434 N N . LEU A 1 183 ? 13.585 2.830 -21.272 1.00 90.44 183 LEU A N 1
ATOM 1435 C CA . LEU A 1 183 ? 13.963 1.639 -22.051 1.00 90.44 183 LEU A CA 1
ATOM 1436 C C . LEU A 1 183 ? 14.876 1.937 -23.245 1.00 90.44 183 LEU A C 1
ATOM 1438 O O . LEU A 1 183 ? 15.654 1.078 -23.650 1.00 90.44 183 LEU A O 1
ATOM 1442 N N . ASP A 1 184 ? 14.784 3.137 -23.806 1.00 90.31 184 ASP A N 1
ATOM 1443 C CA . ASP A 1 184 ? 15.622 3.619 -24.906 1.00 90.31 184 ASP A CA 1
ATOM 1444 C C . ASP A 1 184 ? 16.953 4.229 -24.423 1.00 90.31 184 ASP A C 1
ATOM 1446 O O . ASP A 1 184 ? 17.754 4.689 -25.235 1.00 90.31 184 ASP A O 1
ATOM 1450 N N . GLY A 1 185 ? 17.205 4.222 -23.108 1.00 88.88 185 GLY A N 1
ATOM 1451 C CA . GLY A 1 185 ? 18.371 4.845 -22.487 1.00 88.88 185 GLY A CA 1
ATOM 1452 C C . GLY A 1 185 ? 18.225 6.349 -22.246 1.00 88.88 185 GLY A C 1
ATOM 1453 O O . GLY A 1 185 ? 19.169 6.967 -21.754 1.00 88.88 185 GLY A O 1
ATOM 1454 N N . THR A 1 186 ? 17.069 6.945 -22.553 1.00 92.31 186 THR A N 1
ATOM 1455 C CA . THR A 1 186 ? 16.784 8.343 -22.218 1.00 92.31 186 THR A CA 1
ATOM 1456 C C . THR A 1 186 ? 16.755 8.532 -20.702 1.00 92.31 186 THR A C 1
ATOM 1458 O O . THR A 1 186 ? 16.147 7.747 -19.977 1.00 92.31 186 THR A O 1
ATOM 1461 N N . VAL A 1 187 ? 17.395 9.595 -20.212 1.00 91.94 187 VAL A N 1
ATOM 1462 C CA . VAL A 1 187 ? 17.323 9.980 -18.798 1.00 91.94 187 VAL A CA 1
ATOM 1463 C C . VAL A 1 187 ? 16.000 10.698 -18.540 1.00 91.94 187 VAL A C 1
ATOM 1465 O O . VAL A 1 187 ? 15.715 11.734 -19.140 1.00 91.94 187 VAL A O 1
ATOM 1468 N N . CYS A 1 188 ? 15.208 10.155 -17.625 1.00 91.94 188 CYS A N 1
ATOM 1469 C CA . CYS A 1 188 ? 13.968 10.737 -17.131 1.00 91.94 188 CYS A CA 1
ATOM 1470 C C . CYS A 1 188 ? 14.156 11.216 -15.692 1.00 91.94 188 CYS A C 1
ATOM 147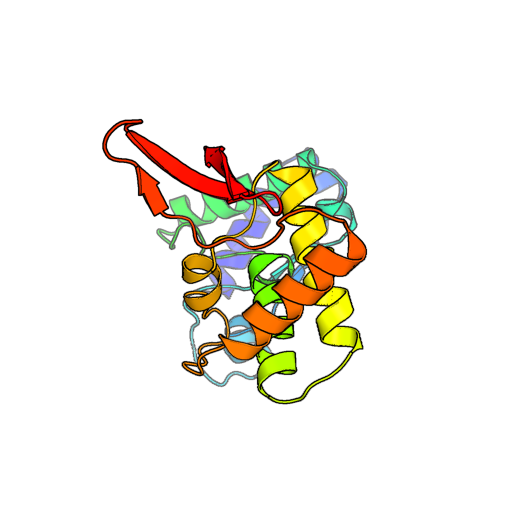2 O O . CYS A 1 188 ? 14.921 10.624 -14.933 1.00 91.94 188 CYS A O 1
ATOM 1474 N N . TYR A 1 189 ? 13.436 12.267 -15.310 1.00 90.56 189 TYR A N 1
ATOM 1475 C CA . TYR A 1 189 ? 13.482 12.838 -13.966 1.00 90.56 189 TYR A CA 1
ATOM 1476 C C . TYR A 1 189 ? 12.161 12.597 -13.236 1.00 90.56 189 TYR A C 1
ATOM 1478 O O . TYR A 1 189 ? 11.105 12.516 -13.869 1.00 90.56 189 TYR A O 1
ATOM 1486 N N . VAL A 1 190 ? 12.260 12.441 -11.918 1.00 83.81 190 VAL A N 1
ATOM 1487 C CA . VAL A 1 190 ? 11.161 12.186 -10.976 1.00 83.81 190 VAL A CA 1
ATOM 1488 C C . VAL A 1 190 ? 10.848 13.470 -10.217 1.00 83.81 190 VAL A C 1
ATOM 1490 O O . VAL A 1 190 ? 11.815 14.194 -9.876 1.00 83.81 190 VAL A O 1
#

pLDDT: mean 88.67, std 7.49, range [54.91, 97.62]

Secondary structure (DSSP, 8-state):
-HHHHHHHHHHHHTT-HHHHTTPSPPEEE-HHHHHHHTS-SSS--S-EEEEE-HHHHT-HHHHHHHHHHHHHHHHHHT--TTSEE-GGG-HHHHHHHHHHHHHHS--HHHHHHHHHHHHHHHHHHSSPEEHHHHHH--TT------HHHHHHHHHHHHHHHSS-SEE--EEETTTTEEEEE-TTS-EEE-